Protein AF-A0A6N7P5E0-F1 (afdb_monomer_lite)

Radius of gyration: 17.27 Å; chains: 1; bounding box: 45×32×50 Å

Sequence (214 aa):
MSTVTFKNLSYPDFATQLTPALNQFLQDHEAFLAGKSINKEQAVRDMYSLVHGKYALYYQSPSATISSSCVTAMITCAIDVVSIVLQAVGVPESVTKAVAVEIVDDISPEALTGLEAAFKALADADSLTDKAKAIFALFAGFYKITGIRQILGAIEHNMAWYEWVLMGTVITAQLTAWLATDGIAAIAEIVILGALVAQAVADATLVVSACNIG

Foldseek 3Di:
DDLDQLLPDDLVVQCVLLLVLLVVLCVVCVVVCVPPDDDSVVLSVQLSCQLPVNHDWFFDADDDDDDAQLLNLLLVLQLLLQLLLLVLLRHDNVCSSRLSNQLSSPQDSVLSVVCLVLLVQCLPQDDLLSLQVSSVVSVVSSCVRRPLVSSLVSVVVTGDPSVSSSSSSSSVSNVVSCVVVVNPSSSVSSSVVPVSSVVSNVSSVSSCVRVVPD

Structure (mmCIF, N/CA/C/O backbone):
data_AF-A0A6N7P5E0-F1
#
_entry.id   AF-A0A6N7P5E0-F1
#
loop_
_atom_site.group_PDB
_atom_site.id
_atom_site.type_symbol
_atom_site.label_atom_id
_atom_site.label_alt_id
_atom_site.label_comp_id
_atom_site.label_asym_id
_atom_site.label_entity_id
_atom_site.label_seq_id
_atom_site.pdbx_PDB_ins_code
_atom_site.Cartn_x
_atom_site.Cartn_y
_atom_site.Cartn_z
_atom_site.occupancy
_atom_site.B_iso_or_equiv
_atom_site.auth_seq_id
_atom_site.auth_comp_id
_atom_site.auth_asym_id
_atom_site.auth_atom_id
_atom_site.pdbx_PDB_model_num
ATOM 1 N N . MET A 1 1 ? 14.574 -0.481 15.828 1.00 37.66 1 MET A N 1
ATOM 2 C CA . MET A 1 1 ? 13.234 0.124 15.694 1.00 37.66 1 MET A CA 1
ATOM 3 C C . MET A 1 1 ? 12.354 -0.907 15.024 1.00 37.66 1 MET A C 1
ATOM 5 O O . MET A 1 1 ? 12.696 -1.348 13.936 1.00 37.66 1 MET A O 1
ATOM 9 N N . SER A 1 2 ? 11.335 -1.394 15.723 1.00 37.19 2 SER A N 1
ATOM 10 C CA . SER A 1 2 ? 10.376 -2.368 15.199 1.00 37.19 2 SER A CA 1
ATOM 11 C C . SER A 1 2 ? 9.578 -1.730 14.062 1.00 37.19 2 SER A C 1
ATOM 13 O O . SER A 1 2 ? 9.026 -0.645 14.221 1.00 37.19 2 SER A O 1
ATOM 15 N N . THR A 1 3 ? 9.553 -2.393 12.910 1.00 44.88 3 THR A N 1
ATOM 16 C CA . THR A 1 3 ? 8.683 -2.090 11.773 1.00 44.88 3 THR A CA 1
ATOM 17 C C . THR A 1 3 ? 7.231 -2.240 12.222 1.00 44.88 3 THR A C 1
ATOM 19 O O . THR A 1 3 ? 6.744 -3.353 12.412 1.00 44.88 3 THR A O 1
ATOM 22 N N . VAL A 1 4 ? 6.553 -1.121 12.477 1.00 55.28 4 VAL A N 1
ATOM 23 C CA . VAL A 1 4 ? 5.147 -1.125 12.891 1.00 55.28 4 VAL A CA 1
ATOM 24 C C . VAL A 1 4 ? 4.293 -1.311 11.643 1.00 55.28 4 VAL A C 1
ATOM 26 O O . VAL A 1 4 ? 4.093 -0.376 10.877 1.00 55.28 4 VAL A O 1
ATOM 29 N N . THR A 1 5 ? 3.836 -2.539 11.424 1.00 70.69 5 THR A N 1
ATOM 30 C CA . THR A 1 5 ? 2.849 -2.880 10.397 1.00 70.69 5 THR A CA 1
ATOM 31 C C . THR A 1 5 ? 1.517 -3.122 11.102 1.00 70.69 5 THR A C 1
ATOM 33 O O . THR A 1 5 ? 1.481 -3.819 12.123 1.00 70.69 5 THR A O 1
ATOM 36 N N . PHE A 1 6 ? 0.404 -2.568 10.604 1.00 78.62 6 PHE A N 1
ATOM 37 C CA . PHE A 1 6 ? -0.885 -2.726 11.295 1.00 78.62 6 PHE A CA 1
ATOM 38 C C . PHE A 1 6 ? -1.335 -4.190 11.392 1.00 78.62 6 PHE A C 1
ATOM 40 O O . PHE A 1 6 ? -1.988 -4.571 12.363 1.00 78.62 6 PHE A O 1
ATOM 47 N N . LYS A 1 7 ? -0.914 -5.025 10.435 1.00 77.19 7 LYS A N 1
ATOM 48 C CA . LYS A 1 7 ? -1.159 -6.476 10.413 1.00 77.19 7 LYS A CA 1
ATOM 49 C C . LYS A 1 7 ? -0.500 -7.248 11.558 1.00 77.19 7 LYS A C 1
ATOM 51 O O . LYS A 1 7 ? -0.925 -8.357 11.855 1.00 77.19 7 LYS A O 1
ATOM 56 N N . ASN A 1 8 ? 0.535 -6.688 12.183 1.00 80.31 8 ASN A N 1
ATOM 57 C CA . ASN A 1 8 ? 1.275 -7.353 13.256 1.00 80.31 8 ASN A CA 1
ATOM 58 C C . ASN A 1 8 ? 0.922 -6.807 14.647 1.00 80.31 8 ASN A C 1
ATOM 60 O O . ASN A 1 8 ? 1.513 -7.234 15.640 1.00 80.31 8 ASN A O 1
ATOM 64 N N . LEU A 1 9 ? -0.012 -5.857 14.738 1.00 83.75 9 LEU A N 1
ATOM 65 C CA . LEU A 1 9 ? -0.404 -5.261 16.009 1.00 83.75 9 LEU A CA 1
ATOM 66 C C . LEU A 1 9 ? -1.437 -6.105 16.757 1.00 83.75 9 LEU A C 1
ATOM 68 O O . LEU A 1 9 ? -2.353 -6.697 16.181 1.00 83.75 9 LEU A O 1
ATOM 72 N N . SER A 1 10 ? -1.332 -6.081 18.086 1.00 88.62 10 SER A N 1
ATOM 73 C CA . SER A 1 10 ? -2.428 -6.504 18.954 1.00 88.62 10 SER A CA 1
ATOM 74 C C . SER A 1 10 ? -3.634 -5.572 18.761 1.00 88.62 10 SER A C 1
ATOM 76 O O . SER A 1 10 ? -3.466 -4.409 18.395 1.00 88.62 10 SER A O 1
ATOM 78 N N . TYR A 1 11 ? -4.859 -6.046 19.021 1.00 89.81 11 TYR A N 1
ATOM 79 C CA . TYR A 1 11 ? -6.043 -5.178 18.927 1.00 89.81 11 TYR A CA 1
ATOM 80 C C . TYR A 1 11 ? -5.924 -3.889 19.773 1.00 89.81 11 TYR A C 1
ATOM 82 O O . TYR A 1 11 ? -6.243 -2.827 19.243 1.00 89.81 11 TYR A O 1
ATOM 90 N N . PRO A 1 12 ? -5.449 -3.923 21.039 1.00 91.31 12 PRO A N 1
ATOM 91 C CA . PRO A 1 12 ? -5.221 -2.701 21.811 1.00 91.31 12 PRO A CA 1
ATOM 92 C C . PRO A 1 12 ? -4.277 -1.705 21.123 1.00 91.31 12 PRO A C 1
ATOM 94 O O . PRO A 1 12 ? -4.635 -0.539 20.981 1.00 91.31 12 PRO A O 1
ATOM 97 N N . ASP A 1 13 ? -3.120 -2.162 20.635 1.00 89.69 13 ASP A N 1
ATOM 98 C CA . ASP A 1 13 ? -2.139 -1.284 19.980 1.00 89.69 13 ASP A CA 1
ATOM 99 C C . ASP A 1 13 ? -2.669 -0.740 18.650 1.00 89.69 13 ASP A C 1
ATOM 101 O O . ASP A 1 13 ? -2.490 0.437 18.332 1.00 89.69 13 ASP A O 1
ATOM 105 N N . PHE A 1 14 ? -3.368 -1.586 17.891 1.00 89.50 14 PHE A N 1
ATOM 106 C CA . PHE A 1 14 ? -4.047 -1.203 16.659 1.00 89.50 14 PHE A CA 1
ATOM 107 C C . PHE A 1 14 ? -5.091 -0.115 16.920 1.00 89.50 14 PHE A C 1
ATOM 109 O O . PHE A 1 14 ? -5.101 0.908 16.240 1.00 89.50 14 PHE A O 1
ATOM 116 N N . ALA A 1 15 ? -5.938 -0.292 17.938 1.00 91.25 15 ALA A N 1
ATOM 117 C CA . ALA A 1 15 ? -6.968 0.679 18.286 1.00 91.25 15 ALA A CA 1
ATOM 118 C C . ALA A 1 15 ? -6.367 2.023 18.717 1.00 91.25 15 ALA A C 1
ATOM 120 O O . ALA A 1 15 ? -6.850 3.074 18.287 1.00 91.25 15 ALA A O 1
ATOM 121 N N . THR A 1 16 ? -5.290 2.004 19.508 1.00 91.00 16 THR A N 1
ATOM 122 C CA . THR A 1 16 ? -4.563 3.214 19.913 1.00 91.00 16 THR A CA 1
ATOM 123 C C . THR A 1 16 ? -4.004 3.973 18.713 1.00 91.00 16 THR A C 1
ATOM 125 O O . THR A 1 16 ? -4.102 5.199 18.674 1.00 91.00 16 THR A O 1
ATOM 128 N N . GLN A 1 17 ? -3.447 3.270 17.727 1.00 87.69 17 GLN A N 1
ATOM 129 C CA . GLN A 1 17 ? -2.827 3.909 16.566 1.00 87.69 17 GLN A CA 1
ATOM 130 C C . GLN A 1 17 ? -3.838 4.352 15.501 1.00 87.69 17 GLN A C 1
ATOM 132 O O . GLN A 1 17 ? -3.640 5.392 14.876 1.00 87.69 17 GLN A O 1
ATOM 137 N N . LEU A 1 18 ? -4.929 3.606 15.301 1.00 89.38 18 LEU A N 1
ATOM 138 C CA . LEU A 1 18 ? -5.867 3.866 14.207 1.00 89.38 18 LEU A CA 1
ATOM 139 C C . LEU A 1 18 ? -7.006 4.822 14.581 1.00 89.38 18 LEU A C 1
ATOM 141 O O . LEU A 1 18 ? -7.553 5.490 13.708 1.00 89.38 18 LEU A O 1
ATOM 145 N N . THR A 1 19 ? -7.347 4.952 15.866 1.00 92.06 19 THR A N 1
ATOM 146 C CA . THR A 1 19 ? -8.408 5.877 16.309 1.00 92.06 19 THR A CA 1
ATOM 147 C C . THR A 1 19 ? -8.143 7.337 15.895 1.00 92.06 19 THR A C 1
ATOM 149 O O . THR A 1 19 ? -9.071 7.981 15.397 1.00 92.06 19 THR A O 1
ATOM 152 N N . PRO A 1 20 ? -6.919 7.890 16.037 1.00 92.00 20 PRO A N 1
ATOM 153 C CA . PRO A 1 20 ? -6.607 9.225 15.526 1.00 92.00 20 PRO A CA 1
ATOM 154 C C . PRO A 1 20 ? -6.773 9.337 14.006 1.00 92.00 20 PRO A C 1
ATOM 156 O O . PRO A 1 20 ? -7.351 10.314 13.536 1.00 92.00 20 PRO A O 1
ATOM 159 N N . ALA A 1 21 ? -6.335 8.324 13.251 1.00 90.19 21 ALA A N 1
ATOM 160 C CA . ALA A 1 21 ? -6.471 8.304 11.797 1.00 90.19 21 ALA A CA 1
ATOM 161 C C . ALA A 1 21 ? -7.942 8.258 11.359 1.00 90.19 21 ALA A C 1
ATOM 163 O O . ALA A 1 21 ? -8.323 8.997 10.457 1.00 90.19 21 ALA A O 1
ATOM 164 N N . LEU A 1 22 ? -8.786 7.472 12.040 1.00 93.06 22 LEU A N 1
ATOM 165 C CA . LEU A 1 22 ? -10.231 7.466 11.806 1.00 93.06 22 LEU A CA 1
ATOM 166 C C . LEU A 1 22 ? -10.825 8.853 12.060 1.00 93.06 22 LEU A C 1
ATOM 168 O O . LEU A 1 22 ? -11.589 9.352 11.245 1.00 93.06 22 LEU A O 1
ATOM 172 N N . ASN A 1 23 ? -10.479 9.499 13.175 1.00 93.12 23 ASN A N 1
ATOM 173 C CA . ASN A 1 23 ? -11.000 10.834 13.472 1.00 93.12 23 ASN A CA 1
ATOM 174 C C . ASN A 1 23 ? -10.618 11.854 12.394 1.00 93.12 23 ASN A C 1
ATOM 176 O O . ASN A 1 23 ? -11.478 12.628 11.982 1.00 93.12 23 ASN A O 1
ATOM 180 N N . GLN A 1 24 ? -9.368 11.817 11.927 1.00 91.75 24 GLN A N 1
ATOM 181 C CA . GLN A 1 24 ? -8.899 12.688 10.854 1.00 91.75 24 GLN A CA 1
ATOM 182 C C . GLN A 1 24 ? -9.631 12.398 9.540 1.00 91.75 24 GLN A C 1
ATOM 184 O O . GLN A 1 24 ? -10.156 13.314 8.921 1.00 91.75 24 GLN A O 1
ATOM 189 N N . PHE A 1 25 ? -9.755 11.124 9.159 1.00 90.69 25 PHE A N 1
ATOM 190 C CA . PHE A 1 25 ? -10.455 10.723 7.940 1.00 90.69 25 PHE A CA 1
ATOM 191 C C . PHE A 1 25 ? -11.920 11.186 7.946 1.00 90.69 25 PHE A C 1
ATOM 193 O O . PHE A 1 25 ? -12.405 11.759 6.976 1.00 90.69 25 PHE A O 1
ATOM 200 N N . LEU A 1 26 ? -12.632 11.008 9.063 1.00 91.94 26 LEU A N 1
ATOM 201 C CA . LEU A 1 26 ? -14.014 11.484 9.191 1.00 91.94 26 LEU A CA 1
ATOM 202 C C . LEU A 1 26 ? -14.117 13.008 9.057 1.00 91.94 26 LEU A C 1
ATOM 204 O O . LEU A 1 26 ? -15.082 13.499 8.476 1.00 91.94 26 LEU A O 1
ATOM 208 N N . GLN A 1 27 ? -13.144 13.744 9.597 1.00 91.69 27 GLN A N 1
ATOM 209 C CA . GLN A 1 27 ? -13.093 15.200 9.504 1.00 91.69 27 GLN A CA 1
ATOM 210 C C . GLN A 1 27 ? -12.833 15.663 8.065 1.00 91.69 27 GLN A C 1
ATOM 212 O O . GLN A 1 27 ? -13.532 16.544 7.569 1.00 91.69 27 GLN A O 1
ATOM 217 N N . ASP A 1 28 ? -11.876 15.042 7.377 1.00 89.12 28 ASP A N 1
ATOM 218 C CA . ASP A 1 28 ? -11.504 15.391 6.001 1.00 89.12 28 ASP A CA 1
ATOM 219 C C . ASP A 1 28 ? -12.629 15.094 4.994 1.00 89.12 28 ASP A C 1
ATOM 221 O O . ASP A 1 28 ? -12.674 15.675 3.908 1.00 89.12 28 ASP A O 1
ATOM 225 N N . HIS A 1 29 ? -13.568 14.223 5.374 1.00 88.56 29 HIS A N 1
ATOM 226 C CA . HIS A 1 29 ? -14.667 13.755 4.537 1.00 88.56 29 HIS A CA 1
ATOM 227 C C . HIS A 1 29 ? -16.066 14.069 5.102 1.00 88.56 29 HIS A C 1
ATOM 229 O O . HIS A 1 29 ? -17.049 13.427 4.724 1.00 88.56 29 HIS A O 1
ATOM 235 N N . GLU A 1 30 ? -16.193 15.080 5.968 1.00 89.25 30 GLU A N 1
ATOM 236 C CA . GLU A 1 30 ? -17.458 15.436 6.635 1.00 89.25 30 GLU A CA 1
ATOM 237 C C . GLU A 1 30 ? -18.621 15.645 5.646 1.00 89.25 30 GLU A C 1
ATOM 239 O O . GLU A 1 30 ? -19.727 15.149 5.866 1.00 89.25 30 GLU A O 1
ATOM 244 N N . ALA A 1 31 ? -18.366 16.314 4.516 1.00 87.62 31 ALA A N 1
ATOM 245 C CA . ALA A 1 31 ? -19.382 16.578 3.496 1.00 87.62 31 ALA A CA 1
ATOM 246 C C . ALA A 1 31 ? -19.949 15.292 2.865 1.00 87.62 31 ALA A C 1
ATOM 248 O O . ALA A 1 31 ? -21.157 15.186 2.662 1.00 87.62 31 ALA A O 1
ATOM 249 N N . PHE A 1 32 ? -19.095 14.299 2.598 1.00 84.31 32 PHE A N 1
ATOM 250 C CA . PHE A 1 32 ? -19.513 12.992 2.078 1.00 84.31 32 PHE A CA 1
ATOM 251 C C . PHE A 1 32 ? -20.309 12.193 3.124 1.00 84.31 32 PHE A C 1
ATOM 253 O O . PHE A 1 32 ? -21.227 11.432 2.804 1.00 84.31 32 PHE A O 1
ATOM 260 N N . LEU A 1 33 ? -19.975 12.388 4.400 1.00 87.06 33 LEU A N 1
ATOM 261 C CA . LEU A 1 33 ? -20.566 11.676 5.528 1.00 87.06 33 LEU A CA 1
ATOM 262 C C . LEU A 1 33 ? -21.827 12.343 6.094 1.00 87.06 33 LEU A C 1
ATOM 264 O O . LEU A 1 33 ? -22.398 11.840 7.064 1.00 87.06 33 LEU A O 1
ATOM 268 N N . ALA A 1 34 ? -22.301 13.432 5.487 1.00 89.31 34 ALA A N 1
ATOM 269 C CA . ALA A 1 34 ? -23.484 14.148 5.942 1.00 89.31 34 ALA A CA 1
ATOM 270 C C . ALA A 1 34 ? -24.701 13.210 6.080 1.00 89.31 34 ALA A C 1
ATOM 272 O O . ALA A 1 34 ? -25.095 12.506 5.149 1.00 89.31 34 ALA A O 1
ATOM 273 N N . GLY A 1 35 ? -25.295 13.187 7.276 1.00 86.38 35 GLY A N 1
ATOM 274 C CA . GLY A 1 35 ? -26.443 12.331 7.596 1.00 86.38 35 GLY A CA 1
ATOM 275 C C . GLY A 1 35 ? -26.110 10.857 7.866 1.00 86.38 35 GLY A C 1
ATOM 276 O O . GLY A 1 35 ? -27.029 10.069 8.086 1.00 86.38 35 GLY A O 1
ATOM 277 N N . LYS A 1 36 ? -24.829 10.467 7.885 1.00 89.19 36 LYS A N 1
ATOM 278 C CA . LYS A 1 36 ? -24.377 9.106 8.207 1.00 89.19 36 LYS A CA 1
ATOM 279 C C . LYS A 1 36 ? -23.832 9.058 9.637 1.00 89.19 36 LYS A C 1
ATOM 281 O O . LYS A 1 36 ? -23.030 9.897 10.034 1.00 89.19 36 LYS A O 1
ATOM 286 N N . SER A 1 37 ? -24.247 8.067 10.426 1.00 86.88 37 SER A N 1
ATOM 287 C CA . SER A 1 37 ? -23.736 7.857 11.788 1.00 86.88 37 SER A CA 1
ATOM 288 C C . SER A 1 37 ? -22.699 6.736 11.820 1.00 86.88 37 SER A C 1
ATOM 290 O O . SER A 1 37 ? -22.980 5.634 11.350 1.00 86.88 37 SER A O 1
ATOM 292 N N . ILE A 1 38 ? -21.542 6.982 12.438 1.00 90.50 38 ILE A N 1
ATOM 293 C CA . ILE A 1 38 ? -20.495 5.975 12.649 1.00 90.50 38 ILE A CA 1
ATOM 294 C C . ILE A 1 38 ? -20.317 5.693 14.137 1.00 90.50 38 ILE A C 1
ATOM 296 O O . ILE A 1 38 ? -20.020 6.592 14.925 1.00 90.50 38 ILE A O 1
ATOM 300 N N . ASN A 1 39 ? -20.423 4.417 14.509 1.00 94.25 39 ASN A N 1
ATOM 301 C CA . ASN A 1 39 ? -19.897 3.932 15.778 1.00 94.25 39 ASN A CA 1
ATOM 302 C C . ASN A 1 39 ? -18.383 3.717 15.621 1.00 94.25 39 ASN A C 1
ATOM 304 O O . ASN A 1 39 ? -17.953 2.777 14.954 1.00 94.25 39 ASN A O 1
ATOM 308 N N . LYS A 1 40 ? -17.581 4.606 16.216 1.00 92.12 40 LYS A N 1
ATOM 309 C CA . LYS A 1 40 ? -16.118 4.616 16.054 1.00 92.12 40 LYS A CA 1
ATOM 310 C C . LYS A 1 40 ? -15.448 3.369 16.630 1.00 92.12 40 LYS A C 1
ATOM 312 O O . LYS A 1 40 ? -14.515 2.853 16.030 1.00 92.12 40 LYS A O 1
ATOM 317 N N . GLU A 1 41 ? -15.939 2.864 17.758 1.00 91.06 41 GLU A N 1
ATOM 318 C CA . GLU A 1 41 ? -15.394 1.659 18.391 1.00 91.06 41 GLU A CA 1
ATOM 319 C C . GLU A 1 41 ? -15.636 0.430 17.517 1.00 91.06 41 GLU A C 1
ATOM 321 O O . GLU A 1 41 ? -14.720 -0.356 17.283 1.00 91.06 41 GLU A O 1
ATOM 326 N N . GLN A 1 42 ? -16.855 0.298 16.986 1.00 91.81 42 GLN A N 1
ATOM 327 C CA . GLN A 1 42 ? -17.180 -0.769 16.046 1.00 91.81 42 GLN A CA 1
ATOM 328 C C . GLN A 1 42 ? -16.358 -0.642 14.760 1.00 91.81 42 GLN A C 1
ATOM 330 O O . GLN A 1 42 ? -15.776 -1.624 14.317 1.00 91.81 42 GLN A O 1
ATOM 335 N N . ALA A 1 43 ? -16.217 0.571 14.216 1.00 92.31 43 ALA A N 1
ATOM 336 C CA . ALA A 1 43 ? -15.407 0.810 13.026 1.00 92.31 43 ALA A CA 1
ATOM 337 C C . ALA A 1 43 ? -13.942 0.386 13.226 1.00 92.31 43 ALA A C 1
ATOM 339 O O . ALA A 1 43 ? -13.377 -0.282 12.367 1.00 92.31 43 ALA A O 1
ATOM 340 N N . VAL A 1 44 ? -13.328 0.692 14.372 1.00 92.44 44 VAL A N 1
ATOM 341 C CA . VAL A 1 44 ? -11.954 0.249 14.672 1.00 92.44 44 VAL A CA 1
ATOM 342 C C . VAL A 1 44 ? -11.859 -1.281 14.777 1.00 92.44 44 VAL A C 1
ATOM 344 O O . VAL A 1 44 ? -10.880 -1.867 14.315 1.00 92.44 44 VAL A O 1
ATOM 347 N N . ARG A 1 45 ? -12.875 -1.959 15.327 1.00 91.19 45 ARG A N 1
ATOM 348 C CA . ARG A 1 45 ? -12.937 -3.437 15.351 1.00 91.19 45 ARG A CA 1
ATOM 349 C C . ARG A 1 45 ? -13.086 -4.043 13.960 1.00 91.19 45 ARG A C 1
ATOM 351 O O . ARG A 1 45 ? -12.456 -5.062 13.669 1.00 91.19 45 ARG A O 1
ATOM 358 N N . ASP A 1 46 ? -13.884 -3.416 13.111 1.00 90.81 46 ASP A N 1
ATOM 359 C CA . ASP A 1 46 ? -14.106 -3.876 11.745 1.00 90.81 46 ASP A CA 1
ATOM 360 C C . ASP A 1 46 ? -12.864 -3.639 10.882 1.00 90.81 46 ASP A C 1
ATOM 362 O O . ASP A 1 46 ? -12.454 -4.543 10.161 1.00 90.81 46 ASP A O 1
ATOM 366 N N . MET A 1 47 ? -12.162 -2.513 11.057 1.00 90.19 47 MET A N 1
ATOM 367 C CA . MET A 1 47 ? -10.845 -2.279 10.448 1.00 90.19 47 MET A CA 1
ATOM 368 C C . MET A 1 47 ? -9.801 -3.295 10.915 1.00 90.19 47 MET A C 1
ATOM 370 O O . MET A 1 47 ? -9.028 -3.793 10.100 1.00 90.19 47 MET A O 1
ATOM 374 N N . TYR A 1 48 ? -9.781 -3.644 12.207 1.00 88.12 48 TYR A N 1
ATOM 375 C CA . TYR A 1 48 ? -8.894 -4.696 12.713 1.00 88.12 48 TYR A CA 1
ATOM 376 C C . TYR A 1 48 ? -9.199 -6.034 12.035 1.00 88.12 48 TYR A C 1
ATOM 378 O O . TYR A 1 48 ? -8.293 -6.743 11.605 1.00 88.12 48 TYR A O 1
ATOM 386 N N . SER A 1 49 ? -10.479 -6.371 11.893 1.00 85.69 49 SER A N 1
ATOM 387 C CA . SER A 1 49 ? -10.906 -7.592 11.207 1.00 85.69 49 SER A CA 1
ATOM 388 C C . SER A 1 49 ? -10.539 -7.564 9.721 1.00 85.69 49 SER A C 1
ATOM 390 O O . SER A 1 49 ? -10.075 -8.574 9.196 1.00 85.69 49 SER A O 1
ATOM 392 N N . LEU A 1 50 ? -10.672 -6.408 9.067 1.00 84.38 50 LEU A N 1
ATOM 393 C CA . LEU A 1 50 ? -10.314 -6.177 7.671 1.00 84.38 50 LEU A CA 1
ATOM 394 C C . LEU A 1 50 ? -8.831 -6.442 7.405 1.00 84.38 50 LEU A C 1
ATOM 396 O O . LEU A 1 50 ? -8.514 -7.294 6.579 1.00 84.38 50 LEU A O 1
ATOM 400 N N . VAL A 1 51 ? -7.923 -5.797 8.145 1.00 81.00 51 VAL A N 1
ATOM 401 C CA . VAL A 1 51 ? -6.474 -5.966 7.912 1.00 81.00 51 VAL A CA 1
ATOM 402 C C . VAL A 1 51 ? -5.977 -7.389 8.199 1.00 81.00 51 VAL A C 1
ATOM 404 O O . VAL A 1 51 ? -4.927 -7.783 7.696 1.00 81.00 51 VAL A O 1
ATOM 407 N N . HIS A 1 52 ? -6.738 -8.175 8.969 1.00 80.00 52 HIS A N 1
ATOM 408 C CA . HIS A 1 52 ? -6.465 -9.589 9.254 1.00 80.00 52 HIS A CA 1
ATOM 409 C C . HIS A 1 52 ? -7.238 -10.559 8.338 1.00 80.00 52 HIS A C 1
ATOM 411 O O . HIS A 1 52 ? -7.268 -11.758 8.619 1.00 80.00 52 HIS A O 1
ATOM 417 N N . GLY A 1 53 ? -7.882 -10.068 7.272 1.00 70.38 53 GLY A N 1
ATOM 418 C CA . GLY A 1 53 ? -8.580 -10.898 6.281 1.00 70.38 53 GLY A CA 1
ATOM 419 C C . GLY A 1 53 ? -9.869 -11.554 6.788 1.00 70.38 53 GLY A C 1
ATOM 420 O O . GLY A 1 53 ? -10.296 -12.572 6.253 1.00 70.38 53 GLY A O 1
ATOM 421 N N . LYS A 1 54 ? -10.481 -11.008 7.843 1.00 72.44 54 LYS A N 1
ATOM 422 C CA . LYS A 1 54 ? -11.708 -11.530 8.475 1.00 72.44 54 LYS A CA 1
ATOM 423 C C . LYS A 1 54 ? -12.963 -10.727 8.125 1.00 72.44 54 LYS A C 1
ATOM 425 O O . LYS A 1 54 ? -14.040 -11.052 8.616 1.00 72.44 54 LYS A O 1
ATOM 430 N N . TYR A 1 55 ? -12.826 -9.684 7.308 1.00 61.06 55 TYR A N 1
ATOM 431 C CA . TYR A 1 55 ? -13.919 -8.830 6.849 1.00 61.06 55 TYR A CA 1
ATOM 432 C C . TYR A 1 55 ? -14.082 -8.980 5.333 1.00 61.06 55 TYR A C 1
ATOM 434 O O . TYR A 1 55 ? -13.106 -8.841 4.596 1.00 61.06 55 TYR A O 1
ATOM 442 N N . ALA A 1 56 ? -15.296 -9.282 4.872 1.00 62.25 56 ALA A N 1
ATOM 443 C CA . ALA A 1 56 ? -15.600 -9.398 3.449 1.00 62.25 56 ALA A CA 1
ATOM 444 C C . ALA A 1 56 ? -16.035 -8.035 2.899 1.00 62.25 56 ALA A C 1
ATOM 446 O O . ALA A 1 56 ? -16.916 -7.410 3.478 1.00 62.25 56 ALA A O 1
ATOM 447 N N . LEU A 1 57 ? -15.430 -7.607 1.789 1.00 60.41 57 LEU A N 1
ATOM 448 C CA . LEU A 1 57 ? -15.815 -6.398 1.058 1.00 60.41 57 LEU A CA 1
ATOM 449 C C . LEU A 1 57 ? -16.532 -6.766 -0.236 1.00 60.41 57 LEU A C 1
ATOM 451 O O . LEU A 1 57 ? -16.143 -7.730 -0.904 1.00 60.41 57 LEU A O 1
ATOM 455 N N . TYR A 1 58 ? -17.536 -5.977 -0.612 1.00 55.72 58 TYR A N 1
ATOM 456 C CA . TYR A 1 58 ? -18.241 -6.128 -1.881 1.00 55.72 58 TYR A CA 1
ATOM 457 C C . TYR A 1 58 ? -17.811 -5.033 -2.869 1.00 55.72 58 TYR A C 1
ATOM 459 O O . TYR A 1 58 ? -17.907 -3.852 -2.556 1.00 55.72 58 TYR A O 1
ATOM 467 N N . TYR A 1 59 ? -17.332 -5.425 -4.056 1.00 50.16 59 TYR A N 1
ATOM 468 C CA . TYR A 1 59 ? -16.825 -4.507 -5.085 1.00 50.16 59 TYR A CA 1
ATOM 469 C C . TYR A 1 59 ? -17.311 -4.920 -6.478 1.00 50.16 59 TYR A C 1
ATOM 471 O O . TYR A 1 59 ? -17.370 -6.113 -6.787 1.00 50.16 59 TYR A O 1
ATOM 479 N N . GLN A 1 60 ? -17.643 -3.946 -7.328 1.00 48.47 60 GLN A N 1
ATOM 480 C CA . GLN A 1 60 ? -18.034 -4.173 -8.724 1.00 48.47 60 GLN A CA 1
ATOM 481 C C . GLN A 1 60 ? -16.874 -3.829 -9.664 1.00 48.47 60 GLN A C 1
ATOM 483 O O . GLN A 1 60 ? -16.360 -2.722 -9.634 1.00 48.47 60 GLN A O 1
ATOM 488 N N . SER A 1 61 ? -16.429 -4.787 -10.483 1.00 43.03 61 SER A N 1
ATOM 489 C CA . SER A 1 61 ? -15.265 -4.590 -11.357 1.00 43.03 61 SER A CA 1
ATOM 490 C C . SER A 1 61 ? -15.571 -3.708 -12.575 1.00 43.03 61 SER A C 1
ATOM 492 O O . SER A 1 61 ? -16.546 -3.993 -13.277 1.00 43.03 61 SER A O 1
ATOM 494 N N . PRO A 1 62 ? -14.724 -2.711 -12.895 1.00 46.25 62 PRO A N 1
ATOM 495 C CA . PRO A 1 62 ? -14.810 -1.987 -14.159 1.00 46.25 62 PRO A CA 1
ATOM 496 C C . PRO A 1 62 ? -14.290 -2.824 -15.342 1.00 46.25 62 PRO A C 1
ATOM 498 O O . PRO A 1 62 ? -13.569 -3.812 -15.172 1.00 46.25 62 PRO A O 1
ATOM 501 N N . SER A 1 63 ? -14.677 -2.438 -16.563 1.00 40.66 63 SER A N 1
ATOM 502 C CA . SER A 1 63 ? -14.246 -3.075 -17.815 1.00 40.66 63 SER A CA 1
ATOM 503 C C . SER A 1 63 ? -13.079 -2.317 -18.454 1.00 40.66 63 SER A C 1
ATOM 505 O O . SER A 1 63 ? -13.267 -1.189 -18.908 1.00 40.66 63 SER A O 1
ATOM 507 N N . ALA A 1 64 ? -11.917 -2.958 -18.576 1.00 48.44 64 ALA A N 1
ATOM 508 C CA . ALA A 1 64 ? -10.764 -2.381 -19.267 1.00 48.44 64 ALA A CA 1
ATOM 509 C C . ALA A 1 64 ? -10.916 -2.458 -20.801 1.00 48.44 64 ALA A C 1
ATOM 511 O O . ALA A 1 64 ? -11.348 -3.480 -21.345 1.00 48.44 64 ALA A O 1
ATOM 512 N N . THR A 1 65 ? -10.509 -1.400 -21.512 1.00 43.78 65 THR A N 1
ATOM 513 C CA . THR A 1 65 ? -10.370 -1.388 -22.982 1.00 43.78 65 THR A CA 1
ATOM 514 C C . THR A 1 65 ? -8.887 -1.332 -23.347 1.00 43.78 65 THR A C 1
ATOM 516 O O . THR A 1 65 ? -8.184 -0.417 -22.937 1.00 43.78 65 THR A O 1
ATOM 519 N N . ILE A 1 66 ? -8.397 -2.310 -24.117 1.00 44.41 66 ILE A N 1
ATOM 520 C CA . ILE A 1 66 ? -6.957 -2.535 -24.341 1.00 44.41 66 ILE A CA 1
ATOM 521 C C . ILE A 1 66 ? -6.509 -2.062 -25.739 1.00 44.41 66 ILE A C 1
ATOM 523 O O . ILE A 1 66 ? -7.174 -2.336 -26.739 1.00 44.41 66 ILE A O 1
ATOM 527 N N . SER A 1 67 ? -5.342 -1.404 -25.807 1.00 53.50 67 SER A N 1
ATOM 528 C CA . SER A 1 67 ? -4.628 -0.954 -27.018 1.00 53.50 67 SER A CA 1
ATOM 529 C C . SER A 1 67 ? -3.116 -1.256 -26.920 1.00 53.50 67 SER A C 1
ATOM 531 O O . SER A 1 67 ? -2.528 -1.069 -25.861 1.00 53.50 67 SER A O 1
ATOM 533 N N . SER A 1 68 ? -2.499 -1.660 -28.047 1.00 58.94 68 SER A N 1
ATOM 534 C CA . SER A 1 68 ? -1.062 -1.929 -28.344 1.00 58.94 68 SER A CA 1
ATOM 535 C C . SER A 1 68 ? -0.240 -2.795 -27.359 1.00 58.94 68 SER A C 1
ATOM 537 O O . SER A 1 68 ? -0.432 -2.760 -26.150 1.00 58.94 68 SER A O 1
ATOM 539 N N . SER A 1 69 ? 0.742 -3.562 -27.852 1.00 77.94 69 SER A N 1
ATOM 540 C CA . SER A 1 69 ? 1.469 -4.566 -27.045 1.00 77.94 69 SER A CA 1
ATOM 541 C C . SER A 1 69 ? 2.357 -3.998 -25.923 1.00 77.94 69 SER A C 1
ATOM 543 O O . SER A 1 69 ? 2.393 -4.593 -24.851 1.00 77.94 69 SER A O 1
ATOM 545 N N . CYS A 1 70 ? 3.044 -2.864 -26.128 1.00 85.94 70 CYS A N 1
ATOM 546 C CA . CYS A 1 70 ? 3.888 -2.234 -25.094 1.00 85.94 70 CYS A CA 1
ATOM 547 C C . CYS A 1 70 ? 3.043 -1.595 -23.981 1.00 85.94 70 CYS A C 1
ATOM 549 O O . CYS A 1 70 ? 3.235 -1.899 -22.805 1.00 85.94 70 CYS A O 1
ATOM 551 N N . VAL A 1 71 ? 2.047 -0.779 -24.346 1.00 83.88 71 VAL A N 1
ATOM 552 C CA . VAL A 1 71 ? 1.155 -0.132 -23.369 1.00 83.88 71 VAL A CA 1
ATOM 553 C C . VAL A 1 71 ? 0.364 -1.180 -22.580 1.00 83.88 71 VAL A C 1
ATOM 555 O O . VAL A 1 71 ? 0.243 -1.065 -21.366 1.00 83.88 71 VAL A O 1
ATOM 558 N N . THR A 1 72 ? -0.082 -2.263 -23.226 1.00 83.06 72 THR A N 1
ATOM 559 C CA . THR A 1 72 ? -0.737 -3.389 -22.533 1.00 83.06 72 THR A CA 1
ATOM 560 C C . THR A 1 72 ? 0.182 -4.047 -21.502 1.00 83.06 72 THR A C 1
ATOM 562 O O . THR A 1 72 ? -0.265 -4.359 -20.396 1.00 83.06 72 THR A O 1
ATOM 565 N N . ALA A 1 73 ? 1.465 -4.244 -21.829 1.00 86.00 73 ALA A N 1
ATOM 566 C CA . ALA A 1 73 ? 2.434 -4.793 -20.884 1.00 86.00 73 ALA A CA 1
ATOM 567 C C . ALA A 1 73 ? 2.648 -3.845 -19.691 1.00 86.00 73 ALA A C 1
ATOM 569 O O . ALA A 1 73 ? 2.636 -4.297 -18.547 1.00 86.00 73 ALA A O 1
ATOM 570 N N . MET A 1 74 ? 2.775 -2.534 -19.941 1.00 88.25 74 MET A N 1
ATOM 571 C CA . MET A 1 74 ? 2.926 -1.523 -18.884 1.00 88.25 74 MET A CA 1
ATOM 572 C C . MET A 1 74 ? 1.708 -1.483 -17.960 1.00 88.25 74 MET A C 1
ATOM 574 O O . MET A 1 74 ? 1.876 -1.501 -16.745 1.00 88.25 74 MET A O 1
ATOM 578 N N . ILE A 1 75 ? 0.496 -1.488 -18.522 1.00 86.44 75 ILE A N 1
ATOM 579 C CA . ILE A 1 75 ? -0.761 -1.520 -17.761 1.00 86.44 75 ILE A CA 1
ATOM 580 C C . ILE A 1 75 ? -0.834 -2.785 -16.902 1.00 86.44 75 ILE A C 1
ATOM 582 O O . ILE A 1 75 ? -1.122 -2.702 -15.713 1.00 86.44 75 ILE A O 1
ATOM 586 N N . THR A 1 76 ? -0.517 -3.950 -17.472 1.00 86.12 76 THR A N 1
ATOM 587 C CA . THR A 1 76 ? -0.547 -5.228 -16.739 1.00 86.12 76 THR A CA 1
ATOM 588 C C . THR A 1 76 ? 0.425 -5.209 -15.560 1.00 86.12 76 THR A C 1
ATOM 590 O O . THR A 1 76 ? 0.031 -5.481 -14.428 1.00 86.12 76 THR A O 1
ATOM 593 N N . CYS A 1 77 ? 1.673 -4.792 -15.793 1.00 88.94 77 CYS A N 1
ATOM 594 C CA . CYS A 1 77 ? 2.667 -4.677 -14.730 1.00 88.94 77 CYS A CA 1
ATOM 595 C C . CYS A 1 77 ? 2.273 -3.625 -13.675 1.00 88.94 77 CYS A C 1
ATOM 597 O O . CYS A 1 77 ? 2.515 -3.824 -12.484 1.00 88.94 77 CYS A O 1
ATOM 599 N N . ALA A 1 78 ? 1.663 -2.510 -14.089 1.00 88.88 78 ALA A N 1
ATOM 600 C CA . ALA A 1 78 ? 1.185 -1.470 -13.183 1.00 88.88 78 ALA A CA 1
ATOM 601 C C . ALA A 1 78 ? 0.055 -1.977 -12.276 1.00 88.88 78 ALA A C 1
ATOM 603 O O . ALA A 1 78 ? 0.099 -1.745 -11.067 1.00 88.88 78 ALA A O 1
ATOM 604 N N . ILE A 1 79 ? -0.908 -2.718 -12.835 1.00 87.19 79 ILE A N 1
ATOM 605 C CA . ILE A 1 79 ? -1.999 -3.349 -12.080 1.00 87.19 79 ILE A CA 1
ATOM 606 C C . ILE A 1 79 ? -1.431 -4.282 -11.014 1.00 87.19 79 ILE A C 1
ATOM 608 O O . ILE A 1 79 ? -1.876 -4.234 -9.868 1.00 87.19 79 ILE A O 1
ATOM 612 N N . ASP A 1 80 ? -0.429 -5.090 -11.351 1.00 86.38 80 ASP A N 1
ATOM 613 C CA . ASP A 1 80 ? 0.168 -6.033 -10.406 1.00 86.38 80 ASP A CA 1
ATOM 614 C C . ASP A 1 80 ? 0.940 -5.321 -9.289 1.00 86.38 80 ASP A C 1
ATOM 616 O O . ASP A 1 80 ? 0.790 -5.657 -8.113 1.00 86.38 80 ASP A O 1
ATOM 620 N N . VAL A 1 81 ? 1.687 -4.264 -9.613 1.00 90.31 81 VAL A N 1
ATOM 621 C CA . VAL A 1 81 ? 2.395 -3.434 -8.624 1.00 90.31 81 VAL A CA 1
ATOM 622 C C . VAL A 1 81 ? 1.423 -2.728 -7.678 1.00 90.31 81 VAL A C 1
ATOM 624 O O . VAL A 1 81 ? 1.606 -2.774 -6.458 1.00 90.31 81 VAL A O 1
ATOM 627 N N . VAL A 1 82 ? 0.367 -2.108 -8.211 1.00 88.81 82 VAL A N 1
ATOM 628 C CA . VAL A 1 82 ? -0.684 -1.481 -7.398 1.00 88.81 82 VAL A CA 1
ATOM 629 C C . VAL A 1 82 ? -1.392 -2.540 -6.554 1.00 88.81 82 VAL A C 1
ATOM 631 O O . VAL A 1 82 ? -1.609 -2.326 -5.364 1.00 88.81 82 VAL A O 1
ATOM 634 N N . SER A 1 83 ? -1.665 -3.719 -7.115 1.00 86.19 83 SER A N 1
ATOM 635 C CA . SER A 1 83 ? -2.305 -4.827 -6.402 1.00 86.19 83 SER A CA 1
ATOM 636 C C . SER A 1 83 ? -1.473 -5.329 -5.223 1.00 86.19 83 SER A C 1
ATOM 638 O O . SER A 1 83 ? -2.016 -5.571 -4.145 1.00 86.19 83 SER A O 1
ATOM 640 N N . ILE A 1 84 ? -0.156 -5.457 -5.395 1.00 87.38 84 ILE A N 1
ATOM 641 C CA . ILE A 1 84 ? 0.777 -5.829 -4.323 1.00 87.38 84 ILE A CA 1
ATOM 642 C C . ILE A 1 84 ? 0.722 -4.808 -3.193 1.00 87.38 84 ILE A C 1
ATOM 644 O O . ILE A 1 84 ? 0.633 -5.182 -2.025 1.00 87.38 84 ILE A O 1
ATOM 648 N N . VAL A 1 85 ? 0.744 -3.519 -3.528 1.00 87.12 85 VAL A N 1
ATOM 649 C CA . VAL A 1 85 ? 0.719 -2.449 -2.530 1.00 87.12 85 VAL A CA 1
ATOM 650 C C . VAL A 1 85 ? -0.619 -2.381 -1.802 1.00 87.12 85 VAL A C 1
ATOM 652 O O . VAL A 1 85 ? -0.632 -2.304 -0.575 1.00 87.12 85 VAL A O 1
ATOM 655 N N . LEU A 1 86 ? -1.737 -2.480 -2.521 1.00 84.38 86 LEU A N 1
ATOM 656 C CA . LEU A 1 86 ? -3.069 -2.531 -1.921 1.00 84.38 86 LEU A CA 1
ATOM 657 C C . LEU A 1 86 ? -3.191 -3.727 -0.963 1.00 84.38 86 LEU A C 1
ATOM 659 O O . LEU A 1 86 ? -3.640 -3.570 0.173 1.00 84.38 86 LEU A O 1
ATOM 663 N N . GLN A 1 87 ? -2.714 -4.907 -1.363 1.00 82.69 87 GLN A N 1
ATOM 664 C CA . GLN A 1 87 ? -2.687 -6.070 -0.475 1.00 82.69 87 GLN A CA 1
ATOM 665 C C . GLN A 1 87 ? -1.756 -5.871 0.716 1.00 82.69 87 GLN A C 1
ATOM 667 O O . GLN A 1 87 ? -2.110 -6.274 1.826 1.00 82.69 87 GLN A O 1
ATOM 672 N N . ALA A 1 88 ? -0.595 -5.235 0.535 1.00 82.94 88 ALA A N 1
ATOM 673 C CA . ALA A 1 88 ? 0.327 -4.922 1.623 1.00 82.94 88 ALA A CA 1
ATOM 674 C C . ALA A 1 88 ? -0.365 -4.053 2.686 1.00 82.94 88 ALA A C 1
ATOM 676 O O . ALA A 1 88 ? -0.389 -4.458 3.850 1.00 82.94 88 ALA A O 1
ATOM 677 N N . VAL A 1 89 ? -1.086 -3.002 2.269 1.00 79.56 89 VAL A N 1
ATOM 678 C CA . VAL A 1 89 ? -1.844 -2.123 3.180 1.00 79.56 89 VAL A CA 1
ATOM 679 C C . VAL A 1 89 ? -3.153 -2.714 3.718 1.00 79.56 89 VAL A C 1
ATOM 681 O O . VAL A 1 89 ? -3.864 -2.052 4.469 1.00 79.56 89 VAL A O 1
ATOM 684 N N . GLY A 1 90 ? -3.467 -3.971 3.395 1.00 73.81 90 GLY A N 1
ATOM 685 C CA . GLY A 1 90 ? -4.594 -4.700 3.982 1.00 73.81 90 GLY A CA 1
ATOM 686 C C . GLY A 1 90 ? -5.892 -4.638 3.183 1.00 73.81 90 GLY A C 1
ATOM 687 O O . GLY A 1 90 ? -6.936 -5.002 3.720 1.00 73.81 90 GLY A O 1
ATOM 688 N N . VAL A 1 91 ? -5.842 -4.225 1.914 1.00 77.75 91 VAL A N 1
ATOM 689 C CA . VAL A 1 91 ? -6.970 -4.397 0.993 1.00 77.75 91 VAL A CA 1
ATOM 690 C C . VAL A 1 91 ? -7.122 -5.891 0.672 1.00 77.75 91 VAL A C 1
ATOM 692 O O . VAL A 1 91 ? -6.149 -6.516 0.244 1.00 77.75 91 VAL A O 1
ATOM 695 N N . PRO A 1 92 ? -8.312 -6.482 0.868 1.00 72.38 92 PRO A N 1
ATOM 696 C CA . PRO A 1 92 ? -8.579 -7.877 0.536 1.00 72.38 92 PRO A CA 1
ATOM 697 C C . PRO A 1 92 ? -8.368 -8.189 -0.947 1.00 72.38 92 PRO A C 1
ATOM 699 O O . PRO A 1 92 ? -8.812 -7.438 -1.816 1.00 72.38 92 PRO A O 1
ATOM 702 N N . GLU A 1 93 ? -7.798 -9.361 -1.232 1.00 71.38 93 GLU A N 1
ATOM 703 C CA . GLU A 1 93 ? -7.536 -9.846 -2.596 1.00 71.38 93 GLU A CA 1
ATOM 704 C C . GLU A 1 93 ? -8.782 -9.797 -3.499 1.00 71.38 93 GLU A C 1
ATOM 706 O O . GLU A 1 93 ? -8.685 -9.438 -4.672 1.00 71.38 93 GLU A O 1
ATOM 711 N N . SER A 1 94 ? -9.965 -10.083 -2.937 1.00 70.19 94 SER A N 1
ATOM 712 C CA . SER A 1 94 ? -11.244 -10.118 -3.661 1.00 70.19 94 SER A CA 1
ATOM 713 C C . SER A 1 94 ? -11.614 -8.803 -4.348 1.00 70.19 94 SER A C 1
ATOM 715 O O . SER A 1 94 ? -12.422 -8.815 -5.273 1.00 70.19 94 SER A O 1
ATOM 717 N N . VAL A 1 95 ? -11.046 -7.678 -3.905 1.00 73.12 95 VAL A N 1
ATOM 718 C CA . VAL A 1 95 ? -11.317 -6.341 -4.456 1.00 73.12 95 VAL A CA 1
ATOM 719 C C . VAL A 1 95 ? -10.057 -5.667 -5.008 1.00 73.12 95 VAL A C 1
ATOM 721 O O . VAL A 1 95 ? -10.158 -4.775 -5.847 1.00 73.12 95 VAL A O 1
ATOM 724 N N . THR A 1 96 ? -8.866 -6.124 -4.602 1.00 78.94 96 THR A N 1
ATOM 725 C CA . THR A 1 96 ? -7.566 -5.562 -4.990 1.00 78.94 96 THR A CA 1
ATOM 726 C C . THR A 1 96 ? -7.426 -5.348 -6.493 1.00 78.94 96 THR A C 1
ATOM 728 O O . THR A 1 96 ? -7.127 -4.237 -6.922 1.00 78.94 96 THR A O 1
ATOM 731 N N . LYS A 1 97 ? -7.612 -6.405 -7.293 1.00 78.31 97 LYS A N 1
ATOM 732 C CA . LYS A 1 97 ? -7.319 -6.350 -8.731 1.00 78.31 97 LYS A CA 1
ATOM 733 C C . LYS A 1 97 ? -8.205 -5.339 -9.447 1.00 78.31 97 LYS A C 1
ATOM 735 O O . LYS A 1 97 ? -7.758 -4.659 -10.360 1.00 78.31 97 LYS A O 1
ATOM 740 N N . ALA A 1 98 ? -9.458 -5.246 -9.029 1.00 77.81 98 ALA A N 1
ATOM 741 C CA . ALA A 1 98 ? -10.427 -4.387 -9.674 1.00 77.81 98 ALA A CA 1
ATOM 742 C C . ALA A 1 98 ? -10.186 -2.903 -9.330 1.00 77.81 98 ALA A C 1
ATOM 744 O O . ALA A 1 98 ? -10.173 -2.076 -10.235 1.00 77.81 98 ALA A O 1
ATOM 745 N N . VAL A 1 99 ? -9.835 -2.600 -8.072 1.00 79.38 99 VAL A N 1
ATOM 746 C CA . VAL A 1 99 ? -9.348 -1.267 -7.666 1.00 79.38 99 VAL A CA 1
ATOM 747 C C . VAL A 1 99 ? -8.058 -0.900 -8.408 1.00 79.38 99 VAL A C 1
ATOM 749 O O . VAL A 1 99 ? -7.898 0.231 -8.855 1.00 79.38 99 VAL A O 1
ATOM 752 N N . ALA A 1 100 ? -7.130 -1.848 -8.562 1.00 83.50 100 ALA A N 1
ATOM 753 C CA . ALA A 1 100 ? -5.880 -1.614 -9.279 1.00 83.50 100 ALA A CA 1
ATOM 754 C C . ALA A 1 100 ? -6.105 -1.306 -10.767 1.00 83.50 100 ALA A C 1
ATOM 756 O O . ALA A 1 100 ? -5.438 -0.424 -11.296 1.00 83.50 100 ALA A O 1
ATOM 757 N N . VAL A 1 101 ? -7.053 -1.989 -11.420 1.00 82.81 101 VAL A N 1
ATOM 758 C CA . VAL A 1 101 ? -7.467 -1.680 -12.799 1.00 82.81 101 VAL A CA 1
ATOM 759 C C . VAL A 1 101 ? -7.987 -0.250 -12.890 1.00 82.81 101 VAL A C 1
ATOM 761 O O . VAL A 1 101 ? -7.488 0.502 -13.711 1.00 82.81 101 VAL A O 1
ATOM 764 N N . GLU A 1 102 ? -8.907 0.158 -12.015 1.00 82.06 102 GLU A N 1
ATOM 765 C CA . GLU A 1 102 ? -9.472 1.515 -12.050 1.00 82.06 102 GLU A CA 1
ATOM 766 C C . GLU A 1 102 ? -8.411 2.605 -11.841 1.00 82.06 102 GLU A C 1
ATOM 768 O O . GLU A 1 102 ? -8.387 3.596 -12.561 1.00 82.06 102 GLU A O 1
ATOM 773 N N . ILE A 1 103 ? -7.483 2.396 -10.900 1.00 81.88 103 ILE A N 1
ATOM 774 C CA . ILE A 1 103 ? -6.377 3.336 -10.655 1.00 81.88 103 ILE A CA 1
ATOM 775 C C . ILE A 1 103 ? -5.470 3.465 -11.884 1.00 81.88 103 ILE A C 1
ATOM 777 O O . ILE A 1 103 ? -4.948 4.547 -12.146 1.00 81.88 103 ILE A O 1
ATOM 781 N N . VAL A 1 104 ? -5.224 2.361 -12.593 1.00 82.94 104 VAL A N 1
ATOM 782 C CA . VAL A 1 104 ? -4.297 2.324 -13.732 1.00 82.94 104 VAL A CA 1
ATOM 783 C C . VAL A 1 104 ? -4.966 2.781 -15.029 1.00 82.94 104 VAL A C 1
ATOM 785 O O . VAL A 1 104 ? -4.296 3.413 -15.841 1.00 82.94 104 VAL A O 1
ATOM 788 N N . ASP A 1 105 ? -6.262 2.524 -15.212 1.00 81.50 105 ASP A N 1
ATOM 789 C CA . ASP A 1 105 ? -7.029 2.923 -16.400 1.00 81.50 105 ASP A CA 1
ATOM 790 C C . ASP A 1 105 ? -7.086 4.456 -16.568 1.00 81.50 105 ASP A C 1
ATOM 792 O O . ASP A 1 105 ? -7.148 4.952 -17.694 1.00 81.50 105 ASP A O 1
ATOM 796 N N . ASP A 1 106 ? -6.981 5.212 -15.471 1.00 77.00 106 ASP A N 1
ATOM 797 C CA . ASP A 1 106 ? -6.917 6.681 -15.480 1.00 77.00 106 ASP A CA 1
ATOM 798 C C . ASP A 1 106 ? -5.523 7.241 -15.841 1.00 77.00 106 ASP A C 1
ATOM 800 O O . ASP A 1 106 ? -5.354 8.455 -16.016 1.00 77.00 106 ASP A O 1
ATOM 804 N N . ILE A 1 107 ? -4.498 6.389 -15.960 1.00 82.88 107 ILE A N 1
ATOM 805 C CA . ILE A 1 107 ? -3.129 6.813 -16.267 1.00 82.88 107 ILE A CA 1
ATOM 806 C C . ILE A 1 107 ? -2.941 6.902 -17.782 1.00 82.88 107 ILE A C 1
ATOM 808 O O . ILE A 1 107 ? -3.106 5.926 -18.513 1.00 82.88 107 ILE A O 1
ATOM 812 N N . SER A 1 108 ? -2.521 8.074 -18.271 1.00 84.06 108 SER A N 1
ATOM 813 C CA . SER A 1 108 ? -2.245 8.239 -19.699 1.00 84.06 108 SER A CA 1
ATOM 814 C C . SER A 1 108 ? -1.055 7.369 -20.143 1.00 84.06 108 SER A C 1
ATOM 816 O O . SER A 1 108 ? -0.094 7.200 -19.380 1.00 84.06 108 SER A O 1
ATOM 818 N N . PRO A 1 109 ? -1.052 6.851 -21.386 1.00 81.69 109 PRO A N 1
ATOM 819 C CA . PRO A 1 109 ? 0.080 6.092 -21.912 1.00 81.69 109 PRO A CA 1
ATOM 820 C C . PRO A 1 109 ? 1.417 6.838 -21.791 1.00 81.69 109 PRO A C 1
ATOM 822 O O . PRO A 1 109 ? 2.434 6.234 -21.465 1.00 81.69 109 PRO A O 1
ATOM 825 N N . GLU A 1 110 ? 1.424 8.160 -21.977 1.00 84.44 110 GLU A N 1
ATOM 826 C CA . GLU A 1 110 ? 2.625 8.995 -21.851 1.00 84.44 110 GLU A CA 1
ATOM 827 C C . GLU A 1 110 ? 3.162 8.999 -20.414 1.00 84.44 110 GLU A C 1
ATOM 829 O O . GLU A 1 110 ? 4.372 8.906 -20.193 1.00 84.44 110 GLU A O 1
ATOM 834 N N . ALA A 1 111 ? 2.272 9.058 -19.421 1.00 85.44 111 ALA A N 1
ATOM 835 C CA . ALA A 1 111 ? 2.660 8.996 -18.019 1.00 85.44 111 ALA A CA 1
ATOM 836 C C . ALA A 1 111 ? 3.253 7.621 -17.653 1.00 85.44 111 ALA A C 1
ATOM 838 O O . ALA A 1 111 ? 4.228 7.566 -16.902 1.00 85.44 111 ALA A O 1
ATOM 839 N N . LEU A 1 112 ? 2.739 6.530 -18.240 1.00 84.19 112 LEU A N 1
ATOM 840 C CA . LEU A 1 112 ? 3.320 5.187 -18.101 1.00 84.19 112 LEU A CA 1
ATOM 841 C C . LEU A 1 112 ? 4.711 5.090 -18.741 1.00 84.19 112 LEU A C 1
ATOM 843 O O . LEU A 1 112 ? 5.628 4.555 -18.117 1.00 84.19 112 LEU A O 1
ATOM 847 N N . THR A 1 113 ? 4.911 5.662 -19.933 1.00 84.62 113 THR A N 1
ATOM 848 C CA . THR A 1 113 ? 6.245 5.701 -20.567 1.00 84.62 113 THR A CA 1
ATOM 849 C C . THR A 1 113 ? 7.255 6.523 -19.759 1.00 84.62 113 THR A C 1
ATOM 851 O O . THR A 1 113 ? 8.437 6.198 -19.708 1.00 84.62 113 THR A O 1
ATOM 854 N N . GLY A 1 114 ? 6.797 7.530 -19.007 1.00 86.12 114 GLY A N 1
ATOM 855 C CA . GLY A 1 114 ? 7.642 8.268 -18.062 1.00 86.12 114 GLY A CA 1
ATOM 856 C C . GLY A 1 114 ? 8.213 7.415 -16.916 1.00 86.12 114 GLY A C 1
ATOM 857 O O . GLY A 1 114 ? 9.111 7.871 -16.207 1.00 86.12 114 GLY A O 1
ATOM 858 N N . LEU A 1 115 ? 7.721 6.184 -16.735 1.00 91.00 115 LEU A N 1
ATOM 859 C CA . LEU A 1 115 ? 8.142 5.244 -15.695 1.00 91.00 115 LEU A CA 1
ATOM 860 C C . LEU A 1 115 ? 9.001 4.082 -16.222 1.00 91.00 115 LEU A C 1
ATOM 862 O O . LEU A 1 115 ? 9.319 3.177 -15.452 1.00 91.00 115 LEU A O 1
ATOM 866 N N . GLU A 1 116 ? 9.436 4.098 -17.486 1.00 91.25 116 GLU A N 1
ATOM 867 C CA . GLU A 1 116 ? 10.263 3.035 -18.093 1.00 91.25 116 GLU A CA 1
ATOM 868 C C . GLU A 1 116 ? 11.487 2.651 -17.250 1.00 91.25 116 GLU A C 1
ATOM 870 O O . GLU A 1 116 ? 11.760 1.468 -17.046 1.00 91.25 116 GLU A O 1
ATOM 875 N N . ALA A 1 117 ? 12.183 3.638 -16.677 1.00 92.50 117 ALA A N 1
ATOM 876 C CA . ALA A 1 117 ? 13.329 3.391 -15.803 1.00 92.50 117 ALA A CA 1
ATOM 877 C C . ALA A 1 117 ? 12.951 2.619 -14.525 1.00 92.50 117 ALA A C 1
ATOM 879 O O . ALA A 1 117 ? 13.739 1.813 -14.034 1.00 92.50 117 ALA A O 1
ATOM 880 N N . ALA A 1 118 ? 11.748 2.840 -13.989 1.00 93.50 118 ALA A N 1
ATOM 881 C CA . ALA A 1 118 ? 11.254 2.128 -12.815 1.00 93.50 118 ALA A CA 1
ATOM 882 C C . ALA A 1 118 ? 10.811 0.696 -13.163 1.00 93.50 118 ALA A C 1
ATOM 884 O O . ALA A 1 118 ? 11.099 -0.223 -12.397 1.00 93.50 118 ALA A O 1
ATOM 885 N N . PHE A 1 119 ? 10.199 0.481 -14.336 1.00 93.12 119 PHE A N 1
ATOM 886 C CA . PHE A 1 119 ? 9.926 -0.869 -14.848 1.00 93.12 119 PHE A CA 1
ATOM 887 C C . PHE A 1 119 ? 11.218 -1.658 -15.070 1.00 93.12 119 PHE A C 1
ATOM 889 O O . PHE A 1 119 ? 11.334 -2.794 -14.615 1.00 93.12 119 PHE A O 1
ATOM 896 N N . LYS A 1 120 ? 12.226 -1.036 -15.691 1.00 94.19 120 LYS A N 1
ATOM 897 C CA . LYS A 1 120 ? 13.547 -1.647 -15.859 1.00 94.19 120 LYS A CA 1
ATOM 898 C C . LYS A 1 120 ? 14.200 -1.980 -14.521 1.00 94.19 120 LYS A C 1
ATOM 900 O O . LYS A 1 120 ? 14.674 -3.094 -14.341 1.00 94.19 120 LYS A O 1
ATOM 905 N N . ALA A 1 121 ? 14.179 -1.053 -13.564 1.00 95.00 121 ALA A N 1
ATOM 906 C CA . ALA A 1 121 ? 14.736 -1.294 -12.235 1.00 95.00 121 ALA A CA 1
ATOM 907 C C . ALA A 1 121 ? 14.063 -2.476 -11.515 1.00 95.00 121 ALA A C 1
ATOM 909 O O . ALA A 1 121 ? 14.726 -3.173 -10.752 1.00 95.00 121 ALA A O 1
ATOM 910 N N . LEU A 1 122 ? 12.769 -2.716 -11.756 1.00 94.69 122 LEU A N 1
ATOM 911 C CA . LEU A 1 122 ? 12.065 -3.888 -11.235 1.00 94.69 122 LEU A CA 1
ATOM 912 C C . LEU A 1 122 ? 12.474 -5.183 -11.950 1.00 94.69 122 LEU A C 1
ATOM 914 O O . LEU A 1 122 ? 12.669 -6.199 -11.284 1.00 94.69 122 LEU A O 1
ATOM 918 N N . ALA A 1 123 ? 12.629 -5.152 -13.275 1.00 93.75 123 ALA A N 1
ATOM 919 C CA . ALA A 1 123 ? 13.083 -6.305 -14.054 1.00 93.75 123 ALA A CA 1
ATOM 920 C C . ALA A 1 123 ? 14.523 -6.723 -13.694 1.00 93.75 123 ALA A C 1
ATOM 922 O O . ALA A 1 123 ? 14.803 -7.911 -13.551 1.00 93.75 123 ALA A O 1
ATOM 923 N N . ASP A 1 124 ? 15.405 -5.743 -13.484 1.00 95.38 124 ASP A N 1
ATOM 924 C CA . ASP A 1 124 ? 16.827 -5.943 -13.177 1.00 95.38 124 ASP A CA 1
ATOM 925 C C . ASP A 1 124 ? 17.084 -6.220 -11.677 1.00 95.38 124 ASP A C 1
ATOM 927 O O . ASP A 1 124 ? 18.229 -6.367 -11.250 1.00 95.38 124 ASP A O 1
ATOM 931 N N . ALA A 1 125 ? 16.042 -6.269 -10.838 1.00 94.25 125 ALA A N 1
ATOM 932 C CA . ALA A 1 125 ? 16.199 -6.455 -9.400 1.00 94.25 125 ALA A CA 1
ATOM 933 C C . ALA A 1 125 ? 16.545 -7.910 -9.029 1.00 94.25 125 AL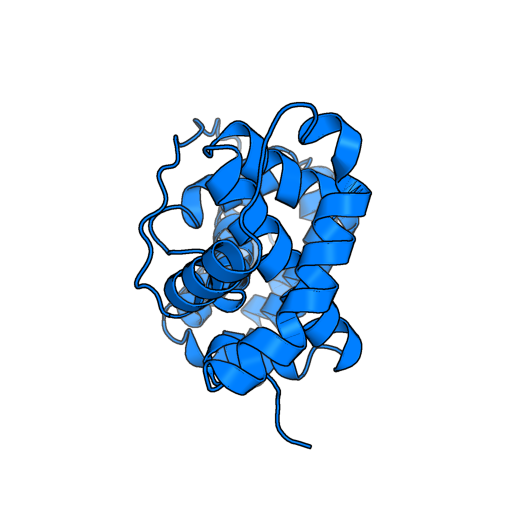A A C 1
ATOM 935 O O . ALA A 1 125 ? 15.751 -8.833 -9.223 1.00 94.25 125 ALA A O 1
ATOM 936 N N . ASP A 1 126 ? 17.698 -8.105 -8.385 1.00 88.12 126 ASP A N 1
ATOM 937 C CA . ASP A 1 126 ? 18.211 -9.437 -8.042 1.00 88.12 126 ASP A CA 1
ATOM 938 C C . ASP A 1 126 ? 17.596 -10.011 -6.756 1.00 88.12 126 ASP A C 1
ATOM 940 O O . ASP A 1 126 ? 17.012 -11.104 -6.741 1.00 88.12 126 ASP A O 1
ATOM 944 N N . SER A 1 127 ? 17.718 -9.280 -5.643 1.00 90.00 127 SER A N 1
ATOM 945 C CA . SER A 1 127 ? 17.288 -9.762 -4.328 1.00 90.00 127 SER A CA 1
ATOM 946 C C . SER A 1 127 ? 15.806 -9.487 -4.069 1.00 90.00 127 SER A C 1
ATOM 948 O O . SER A 1 127 ? 15.222 -8.552 -4.612 1.00 90.00 127 SER A O 1
ATOM 950 N N . LEU A 1 128 ? 15.176 -10.268 -3.183 1.00 85.25 128 LEU A N 1
ATOM 951 C CA . LEU A 1 128 ? 13.777 -10.042 -2.792 1.00 85.25 128 LEU A CA 1
ATOM 952 C C . LEU A 1 128 ? 13.562 -8.641 -2.188 1.00 85.25 128 LEU A C 1
ATOM 954 O O . LEU A 1 128 ? 12.533 -8.012 -2.420 1.00 85.25 128 LEU A O 1
ATOM 958 N N . THR A 1 129 ? 14.563 -8.130 -1.470 1.00 87.31 129 THR A N 1
ATOM 959 C CA . THR A 1 129 ? 14.560 -6.770 -0.923 1.00 87.31 129 THR A CA 1
ATOM 960 C C . THR A 1 129 ? 14.648 -5.714 -2.024 1.00 87.31 129 THR A C 1
ATOM 962 O O . THR A 1 129 ? 13.952 -4.705 -1.948 1.00 87.31 129 THR A O 1
ATOM 965 N N . ASP A 1 130 ? 15.477 -5.924 -3.048 1.00 91.62 130 ASP A N 1
ATOM 966 C CA . ASP A 1 130 ? 15.610 -4.971 -4.157 1.00 91.62 130 ASP A CA 1
ATOM 967 C C . ASP A 1 130 ? 14.366 -4.972 -5.044 1.00 91.62 130 ASP A C 1
ATOM 969 O O . ASP A 1 130 ? 13.896 -3.906 -5.432 1.00 91.62 130 ASP A O 1
ATOM 973 N N . LYS A 1 131 ?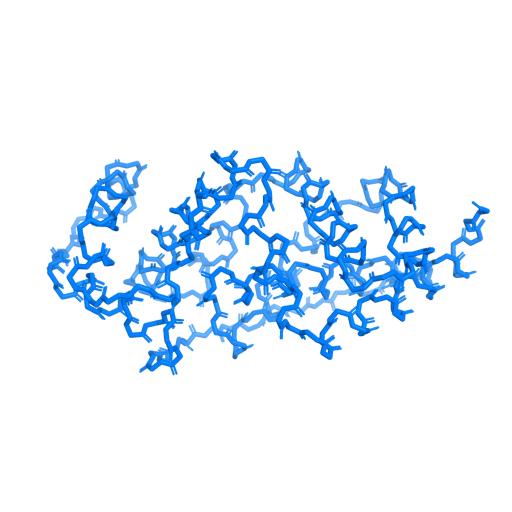 13.743 -6.140 -5.241 1.00 91.62 131 LYS A N 1
ATOM 974 C CA . LYS A 1 131 ? 12.433 -6.265 -5.895 1.00 91.62 131 LYS A CA 1
ATOM 975 C C . LYS A 1 131 ? 11.362 -5.487 -5.137 1.00 91.62 131 LYS A C 1
ATOM 977 O O . LYS A 1 131 ? 10.637 -4.696 -5.729 1.00 91.62 131 LYS A O 1
ATOM 982 N N . ALA A 1 132 ? 11.296 -5.644 -3.815 1.00 88.44 132 ALA A N 1
ATOM 983 C CA . ALA A 1 132 ? 10.348 -4.909 -2.982 1.00 88.44 132 ALA A CA 1
ATOM 984 C C . ALA A 1 132 ? 10.585 -3.387 -3.008 1.00 88.44 132 ALA A C 1
ATOM 986 O O . ALA A 1 132 ? 9.626 -2.618 -3.082 1.00 88.44 132 ALA A O 1
ATOM 987 N N . LYS A 1 133 ? 11.848 -2.939 -3.011 1.00 90.81 133 LYS A N 1
ATOM 988 C CA . LYS A 1 133 ? 12.196 -1.521 -3.206 1.00 90.81 133 LYS A CA 1
ATOM 989 C C . LYS A 1 133 ? 11.755 -1.010 -4.573 1.00 90.81 133 LYS A C 1
ATOM 991 O O . LYS A 1 133 ? 11.197 0.079 -4.646 1.00 90.81 133 LYS A O 1
ATOM 996 N N . ALA A 1 134 ? 11.993 -1.777 -5.635 1.00 93.62 134 ALA A N 1
ATOM 997 C CA . ALA A 1 134 ? 11.613 -1.400 -6.990 1.00 93.62 134 ALA A CA 1
ATOM 998 C C . ALA A 1 134 ? 10.086 -1.328 -7.153 1.00 93.62 134 ALA A C 1
ATOM 1000 O O . ALA A 1 134 ? 9.588 -0.354 -7.708 1.00 93.62 134 ALA A O 1
ATOM 1001 N N . ILE A 1 135 ? 9.336 -2.275 -6.573 1.00 92.50 135 ILE A N 1
ATOM 1002 C CA . ILE A 1 135 ? 7.865 -2.224 -6.491 1.00 92.50 135 ILE A CA 1
ATOM 1003 C C . ILE A 1 135 ? 7.412 -0.959 -5.763 1.00 92.50 135 ILE A C 1
ATOM 1005 O O . ILE A 1 135 ? 6.568 -0.227 -6.274 1.00 92.50 135 ILE A O 1
ATOM 1009 N N . PHE A 1 136 ? 7.978 -0.671 -4.587 1.00 90.19 136 PHE A N 1
ATOM 1010 C CA . PHE A 1 136 ? 7.609 0.520 -3.824 1.00 90.19 136 PHE A CA 1
ATOM 1011 C C . PHE A 1 136 ? 7.934 1.816 -4.582 1.00 90.19 136 PHE A C 1
ATOM 1013 O O . PHE A 1 136 ? 7.125 2.742 -4.593 1.00 90.19 136 PHE A O 1
ATOM 1020 N N . ALA A 1 137 ? 9.082 1.880 -5.261 1.00 90.69 137 ALA A N 1
ATOM 1021 C CA . ALA A 1 137 ? 9.478 3.028 -6.071 1.00 90.69 137 ALA A CA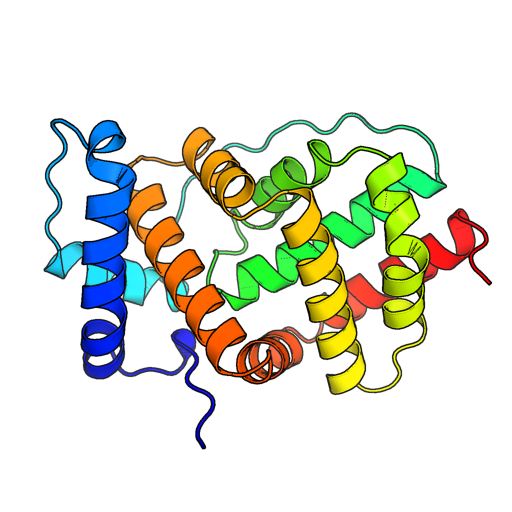 1
ATOM 1022 C C . ALA A 1 137 ? 8.561 3.227 -7.288 1.00 90.69 137 ALA A C 1
ATOM 1024 O O . ALA A 1 137 ? 8.156 4.356 -7.569 1.00 90.69 137 ALA A O 1
ATOM 1025 N N . LEU A 1 138 ? 8.199 2.142 -7.977 1.00 91.50 138 LEU A N 1
ATOM 1026 C CA . LEU A 1 138 ? 7.274 2.170 -9.107 1.00 91.50 138 LEU A CA 1
ATOM 1027 C C . LEU A 1 138 ? 5.866 2.588 -8.656 1.00 91.50 138 LEU A C 1
ATOM 1029 O O . LEU A 1 138 ? 5.276 3.488 -9.253 1.00 91.50 138 LEU A O 1
ATOM 1033 N N . PHE A 1 139 ? 5.379 2.054 -7.531 1.00 89.81 139 PHE A N 1
ATOM 1034 C CA . PHE A 1 139 ? 4.136 2.513 -6.909 1.00 89.81 139 PHE A CA 1
ATOM 1035 C C . PHE A 1 139 ? 4.188 3.991 -6.516 1.00 89.81 139 PHE A C 1
ATOM 1037 O O . PHE A 1 139 ? 3.242 4.725 -6.780 1.00 89.81 139 PHE A O 1
ATOM 1044 N N . ALA A 1 140 ? 5.289 4.466 -5.929 1.00 86.75 140 ALA A N 1
ATOM 1045 C CA . ALA A 1 140 ? 5.457 5.882 -5.616 1.00 86.75 140 ALA A CA 1
ATOM 1046 C C . ALA A 1 140 ? 5.444 6.756 -6.885 1.00 86.75 140 ALA A C 1
ATOM 1048 O O . ALA A 1 140 ? 4.984 7.897 -6.837 1.00 86.75 140 ALA A O 1
ATOM 1049 N N . GLY A 1 141 ? 5.918 6.225 -8.016 1.00 87.81 141 GLY A N 1
ATOM 1050 C CA . GLY A 1 141 ? 5.762 6.821 -9.343 1.00 87.81 141 GLY A CA 1
ATOM 1051 C C . GLY A 1 141 ? 4.292 6.972 -9.734 1.00 87.81 141 GLY A C 1
ATOM 1052 O O . GLY A 1 141 ? 3.855 8.090 -10.001 1.00 87.81 141 GLY A O 1
ATOM 1053 N N . PHE A 1 142 ? 3.512 5.887 -9.671 1.00 84.00 142 PHE A N 1
ATOM 1054 C CA . PHE A 1 142 ? 2.065 5.932 -9.925 1.00 84.00 142 PHE A CA 1
ATOM 1055 C C . PHE A 1 142 ? 1.349 6.895 -8.980 1.00 84.00 142 PHE A C 1
ATOM 1057 O O . PHE A 1 142 ? 0.593 7.745 -9.432 1.00 84.00 142 PHE A O 1
ATOM 1064 N N . TYR A 1 143 ? 1.657 6.843 -7.686 1.00 82.62 143 TYR A N 1
ATOM 1065 C CA . TYR A 1 143 ? 1.073 7.717 -6.674 1.00 82.62 143 TYR A CA 1
ATOM 1066 C C . TYR A 1 143 ? 1.339 9.205 -6.940 1.00 82.62 143 TYR A C 1
ATOM 1068 O O . TYR A 1 143 ? 0.498 10.044 -6.632 1.00 82.62 143 TYR A O 1
ATOM 1076 N N . LYS A 1 144 ? 2.491 9.561 -7.523 1.00 83.88 144 LYS A N 1
ATOM 1077 C CA . LYS A 1 144 ? 2.774 10.946 -7.936 1.00 83.88 144 LYS A CA 1
ATOM 1078 C C . LYS A 1 144 ? 1.945 11.384 -9.142 1.00 83.88 144 LYS A C 1
ATOM 1080 O O . LYS A 1 144 ? 1.682 12.575 -9.266 1.00 83.88 144 LYS A O 1
ATOM 1085 N N . ILE A 1 145 ? 1.577 10.449 -10.018 1.00 83.56 145 ILE A N 1
ATOM 1086 C CA . ILE A 1 145 ? 0.753 10.716 -11.201 1.00 83.56 145 ILE A CA 1
ATOM 1087 C C . ILE A 1 145 ? -0.720 10.831 -10.798 1.00 83.56 145 ILE A C 1
ATOM 1089 O O . ILE A 1 145 ? -1.377 11.797 -11.174 1.00 83.56 145 ILE A O 1
ATOM 1093 N N . THR A 1 146 ? -1.220 9.875 -10.012 1.00 78.44 146 THR A N 1
ATOM 1094 C CA . THR A 1 146 ? -2.649 9.758 -9.691 1.00 78.44 146 THR A CA 1
ATOM 1095 C C . THR A 1 146 ? -3.061 10.532 -8.436 1.00 78.44 146 THR A C 1
ATOM 1097 O O . THR A 1 146 ? -4.103 11.188 -8.367 1.00 78.44 146 THR A O 1
ATOM 1100 N N . GLY A 1 147 ? -2.211 10.499 -7.410 1.00 78.12 147 GLY A N 1
ATOM 1101 C CA . GLY A 1 147 ? -2.490 11.044 -6.087 1.00 78.12 147 GLY A CA 1
ATOM 1102 C C . GLY A 1 147 ? -3.462 10.191 -5.261 1.00 78.12 147 GLY A C 1
ATOM 1103 O O . GLY A 1 147 ? -4.291 9.439 -5.771 1.00 78.12 147 GLY A O 1
ATOM 1104 N N . ILE A 1 148 ? -3.409 10.354 -3.932 1.00 73.38 148 ILE A N 1
ATOM 1105 C CA . ILE A 1 148 ? -4.252 9.589 -2.990 1.00 73.38 148 ILE A CA 1
ATOM 1106 C C . ILE A 1 148 ? -5.753 9.755 -3.240 1.00 73.38 148 ILE A C 1
ATOM 1108 O O . ILE A 1 148 ? -6.526 8.840 -2.981 1.00 73.38 148 ILE A O 1
ATOM 1112 N N . ARG A 1 149 ? -6.177 10.911 -3.764 1.00 76.94 149 ARG A N 1
ATOM 1113 C CA . ARG A 1 149 ? -7.593 11.195 -4.020 1.00 76.94 149 ARG A CA 1
ATOM 1114 C C . ARG A 1 149 ? -8.184 10.278 -5.083 1.00 76.94 149 ARG A C 1
ATOM 1116 O O . ARG A 1 149 ? -9.315 9.852 -4.910 1.00 76.94 149 ARG A O 1
ATOM 1123 N N . GLN A 1 150 ? -7.437 9.958 -6.138 1.00 76.12 150 GLN A N 1
ATOM 1124 C CA . GLN A 1 150 ? -7.918 9.041 -7.175 1.00 76.12 150 GLN A CA 1
ATOM 1125 C C . GLN A 1 150 ? -7.987 7.604 -6.655 1.00 76.12 150 GLN A C 1
ATOM 1127 O O . GLN A 1 150 ? -8.981 6.927 -6.877 1.00 76.12 150 GLN A O 1
ATOM 1132 N N . ILE A 1 151 ? -7.000 7.181 -5.856 1.00 75.56 151 ILE A N 1
ATOM 1133 C CA . ILE A 1 151 ? -7.016 5.869 -5.188 1.00 75.56 151 ILE A CA 1
ATOM 1134 C C . ILE A 1 151 ? -8.249 5.735 -4.284 1.00 75.56 151 ILE A C 1
ATOM 1136 O O . ILE A 1 151 ? -8.967 4.740 -4.352 1.00 75.56 151 ILE A O 1
ATOM 1140 N N . LEU A 1 152 ? -8.518 6.745 -3.451 1.00 78.31 152 LEU A N 1
ATOM 1141 C CA . LEU A 1 152 ? -9.687 6.746 -2.570 1.00 78.31 152 LEU A CA 1
ATOM 1142 C C . LEU A 1 152 ? -11.007 6.879 -3.342 1.00 78.31 152 LEU A C 1
ATOM 1144 O O . LEU A 1 152 ? -11.993 6.289 -2.913 1.00 78.31 152 LEU A O 1
ATOM 1148 N N . GLY A 1 153 ? -11.024 7.605 -4.463 1.00 79.44 153 GLY A N 1
ATOM 1149 C CA . GLY A 1 153 ? -12.195 7.757 -5.331 1.00 79.44 153 GLY A CA 1
ATOM 1150 C C . GLY A 1 153 ? -12.579 6.464 -6.054 1.00 79.44 153 GLY A C 1
ATOM 1151 O O . GLY A 1 153 ? -13.747 6.091 -6.047 1.00 79.44 153 GLY A O 1
ATOM 1152 N N . ALA A 1 154 ? -11.599 5.723 -6.578 1.00 74.69 154 ALA A N 1
ATOM 1153 C CA . ALA A 1 154 ? -11.822 4.409 -7.187 1.00 74.69 154 ALA A CA 1
ATOM 1154 C C . ALA A 1 154 ? -12.453 3.414 -6.195 1.00 74.69 154 ALA A C 1
ATOM 1156 O O . ALA A 1 154 ? -13.370 2.646 -6.498 1.00 74.69 154 ALA A O 1
ATOM 1157 N N . ILE A 1 155 ? -11.999 3.477 -4.943 1.00 75.00 155 ILE A N 1
ATOM 1158 C CA . ILE A 1 155 ? -12.573 2.692 -3.852 1.00 75.00 155 ILE A CA 1
ATOM 1159 C C . ILE A 1 155 ? -13.986 3.185 -3.499 1.00 75.00 155 ILE A C 1
ATOM 1161 O O . ILE A 1 155 ? -14.869 2.368 -3.245 1.00 75.00 155 ILE A O 1
ATOM 1165 N N . GLU A 1 156 ? -14.207 4.501 -3.474 1.00 79.50 156 GLU A N 1
ATOM 1166 C CA . GLU A 1 156 ? -15.498 5.124 -3.149 1.00 79.50 156 GLU A CA 1
ATOM 1167 C C . GLU A 1 156 ? -16.603 4.707 -4.118 1.00 79.50 156 GLU A C 1
ATOM 1169 O O . GLU A 1 156 ? -17.691 4.334 -3.682 1.00 79.50 156 GLU A O 1
ATOM 1174 N N . HIS A 1 157 ? -16.324 4.735 -5.423 1.00 70.56 157 HIS A N 1
ATOM 1175 C CA . HIS A 1 157 ? -17.315 4.458 -6.465 1.00 70.56 157 HIS A CA 1
ATOM 1176 C C . HIS A 1 157 ? -17.878 3.038 -6.422 1.00 70.56 157 HIS A C 1
ATOM 1178 O O . HIS A 1 157 ? -18.984 2.792 -6.905 1.00 70.56 157 HIS A O 1
ATOM 1184 N N . ASN A 1 158 ? -17.134 2.108 -5.835 1.00 68.88 158 ASN A N 1
ATOM 1185 C CA . ASN A 1 158 ? -17.383 0.684 -5.992 1.00 68.88 158 ASN A CA 1
ATOM 1186 C C . ASN A 1 158 ? -17.605 -0.040 -4.662 1.00 68.88 158 ASN A C 1
ATOM 1188 O O . ASN A 1 158 ? -17.697 -1.265 -4.657 1.00 68.88 158 ASN A O 1
ATOM 1192 N N . MET A 1 159 ? -17.713 0.687 -3.545 1.00 75.19 159 MET A N 1
ATOM 1193 C CA . MET A 1 159 ? -17.973 0.116 -2.220 1.00 75.19 159 MET A CA 1
ATOM 1194 C C . MET A 1 159 ? -19.113 0.813 -1.491 1.00 75.19 159 MET A C 1
ATOM 1196 O O . MET A 1 159 ? -19.440 1.975 -1.740 1.00 75.19 159 MET A O 1
ATOM 1200 N N . ALA A 1 160 ? -19.711 0.115 -0.523 1.00 84.94 160 ALA A N 1
ATOM 1201 C CA . ALA A 1 160 ? -20.630 0.774 0.388 1.00 84.94 160 ALA A CA 1
ATOM 1202 C C . ALA A 1 160 ? -19.883 1.848 1.195 1.00 84.94 160 ALA A C 1
ATOM 1204 O O . ALA A 1 160 ? -18.744 1.659 1.615 1.00 84.94 160 ALA A O 1
ATOM 1205 N N . TRP A 1 161 ? -20.555 2.965 1.490 1.00 87.50 161 TRP A N 1
ATOM 1206 C CA . TRP A 1 161 ? -19.942 4.102 2.192 1.00 87.50 161 TRP A CA 1
ATOM 1207 C C . TRP A 1 161 ? -19.231 3.707 3.500 1.00 87.50 161 TRP A C 1
ATOM 1209 O O . TRP A 1 161 ? -18.232 4.318 3.861 1.00 87.50 161 TRP A O 1
ATOM 1219 N N . TYR A 1 162 ? -19.746 2.703 4.222 1.00 88.19 162 TYR A N 1
ATOM 1220 C CA . TYR A 1 162 ? -19.146 2.244 5.473 1.00 88.19 162 TYR A CA 1
ATOM 1221 C C . TYR A 1 162 ? -17.823 1.519 5.217 1.00 88.19 162 TYR A C 1
ATOM 1223 O O . TYR A 1 162 ? -16.818 1.847 5.838 1.00 88.19 162 TYR A O 1
ATOM 1231 N N . GLU A 1 163 ? -17.810 0.600 4.253 1.00 84.88 163 GLU A N 1
ATOM 1232 C CA . GLU A 1 163 ? -16.621 -0.132 3.808 1.00 84.88 163 GLU A CA 1
ATOM 1233 C C . GLU A 1 163 ? -15.540 0.818 3.284 1.00 84.88 163 GLU A C 1
ATOM 1235 O O . GLU A 1 163 ? -14.366 0.674 3.631 1.00 84.88 163 GLU A O 1
ATOM 1240 N N . TRP A 1 164 ? -15.950 1.845 2.535 1.00 87.81 164 TRP A N 1
ATOM 1241 C CA . TRP A 1 164 ? -15.067 2.916 2.090 1.00 87.81 164 TRP A CA 1
ATOM 1242 C C . TRP A 1 164 ? -14.413 3.656 3.265 1.00 87.81 164 TRP A C 1
ATOM 1244 O O . TRP A 1 164 ? -13.205 3.877 3.230 1.00 87.81 164 TRP A O 1
ATOM 1254 N N . VAL A 1 165 ? -15.147 3.971 4.343 1.00 89.69 165 VAL A N 1
ATOM 1255 C CA . VAL A 1 165 ? -14.536 4.594 5.534 1.00 89.69 165 VAL A CA 1
ATOM 1256 C C . VAL A 1 165 ? -13.511 3.669 6.185 1.00 89.69 165 VAL A C 1
ATOM 1258 O O . VAL A 1 165 ? -12.426 4.131 6.554 1.00 89.69 165 VAL A O 1
ATOM 1261 N N . LEU A 1 166 ? -13.830 2.378 6.338 1.00 89.75 166 LEU A N 1
ATOM 1262 C CA . LEU A 1 166 ? -12.908 1.414 6.944 1.00 89.75 166 LEU A CA 1
ATOM 1263 C C . LEU A 1 166 ? -11.613 1.320 6.127 1.00 89.75 166 LEU A C 1
ATOM 1265 O O . LEU A 1 166 ? -10.523 1.476 6.678 1.00 89.75 166 LEU A O 1
ATOM 1269 N N . MET A 1 167 ? -11.731 1.119 4.813 1.00 85.50 167 MET A N 1
ATOM 1270 C CA . MET A 1 167 ? -10.574 0.995 3.930 1.00 85.50 167 MET A CA 1
ATOM 1271 C C . MET A 1 167 ? -9.799 2.298 3.787 1.00 85.50 167 MET A C 1
ATOM 1273 O O . MET A 1 167 ? -8.577 2.289 3.899 1.00 85.50 167 MET A O 1
ATOM 1277 N N . GLY A 1 168 ? -10.486 3.417 3.559 1.00 87.38 168 GLY A N 1
ATOM 1278 C CA . GLY A 1 168 ? -9.855 4.719 3.376 1.00 87.38 168 GLY A CA 1
ATOM 1279 C C . GLY A 1 168 ? -9.042 5.131 4.600 1.00 87.38 168 GLY A C 1
ATOM 1280 O O . GLY A 1 168 ? -7.911 5.601 4.459 1.00 87.38 168 GLY A O 1
ATOM 1281 N N . THR A 1 169 ? -9.557 4.845 5.801 1.00 89.75 169 THR A N 1
ATOM 1282 C CA . THR A 1 169 ? -8.826 5.057 7.058 1.00 89.75 169 THR A CA 1
ATOM 1283 C C . THR A 1 169 ? -7.566 4.193 7.127 1.00 89.75 169 THR A C 1
ATOM 1285 O O . THR A 1 169 ? -6.480 4.714 7.384 1.00 89.75 169 THR A O 1
ATOM 1288 N N . VAL A 1 170 ? -7.690 2.883 6.883 1.00 87.94 170 VAL A N 1
ATOM 1289 C CA . VAL A 1 170 ? -6.565 1.934 6.945 1.00 87.94 170 VAL A CA 1
ATOM 1290 C C . VAL A 1 170 ? -5.482 2.284 5.924 1.00 87.94 170 VAL A C 1
ATOM 1292 O O . VAL A 1 170 ? -4.313 2.393 6.292 1.00 87.94 170 VAL A O 1
ATOM 1295 N N . I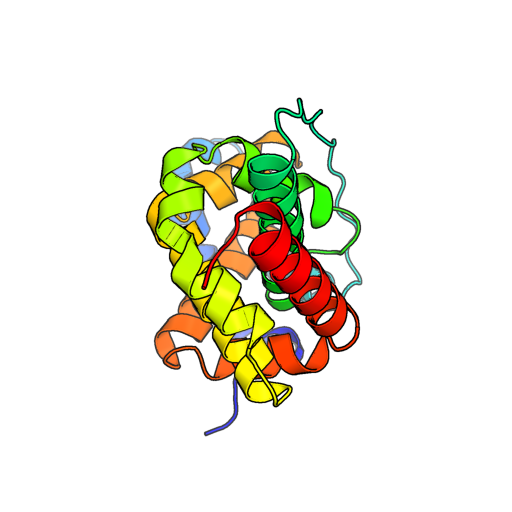LE A 1 171 ? -5.862 2.521 4.666 1.00 85.81 171 ILE A N 1
ATOM 1296 C CA . ILE A 1 171 ? -4.942 2.874 3.576 1.00 85.81 171 ILE A CA 1
ATOM 1297 C C . ILE A 1 171 ? -4.198 4.167 3.915 1.00 85.81 171 ILE A C 1
ATOM 1299 O O . ILE A 1 171 ? -2.970 4.204 3.852 1.00 85.81 171 ILE A O 1
ATOM 1303 N N . THR A 1 172 ? -4.915 5.214 4.331 1.00 85.06 172 THR A N 1
ATOM 1304 C CA . THR A 1 172 ? -4.305 6.514 4.654 1.00 85.06 172 THR A CA 1
ATOM 1305 C C . THR A 1 172 ? -3.335 6.398 5.829 1.00 85.06 172 THR A C 1
ATOM 1307 O O . THR A 1 172 ? -2.219 6.925 5.779 1.00 85.06 172 THR A O 1
ATOM 1310 N N . ALA A 1 173 ? -3.722 5.669 6.878 1.00 85.81 173 ALA A N 1
ATOM 1311 C CA . ALA A 1 173 ? -2.876 5.451 8.044 1.00 85.81 173 ALA A CA 1
ATOM 1312 C C . ALA A 1 173 ? -1.613 4.650 7.692 1.00 85.81 173 ALA A C 1
ATOM 1314 O O . ALA A 1 173 ? -0.513 5.011 8.110 1.00 85.81 173 ALA A O 1
ATOM 1315 N N . GLN A 1 174 ? -1.751 3.587 6.897 1.00 84.00 174 GLN A N 1
ATOM 1316 C CA . GLN A 1 174 ? -0.638 2.711 6.542 1.00 84.00 174 GLN A CA 1
ATOM 1317 C C . GLN A 1 174 ? 0.335 3.402 5.579 1.00 84.00 174 GLN A C 1
ATOM 1319 O O . GLN A 1 174 ? 1.547 3.306 5.767 1.00 84.00 174 GLN A O 1
ATOM 1324 N N . LEU A 1 175 ? -0.168 4.173 4.609 1.00 82.00 175 LEU A N 1
ATOM 1325 C CA . LEU A 1 175 ? 0.679 4.999 3.744 1.00 82.00 175 LEU A CA 1
ATOM 1326 C C . LEU A 1 175 ? 1.433 6.060 4.551 1.00 82.00 175 LEU A C 1
ATOM 1328 O O . LEU A 1 175 ? 2.622 6.273 4.322 1.00 82.00 175 LEU A O 1
ATOM 1332 N N . THR A 1 176 ? 0.785 6.675 5.543 1.00 81.88 176 THR A N 1
ATOM 1333 C CA . THR A 1 176 ? 1.454 7.612 6.459 1.00 81.88 176 THR A CA 1
ATOM 1334 C C . THR A 1 176 ? 2.571 6.918 7.243 1.00 81.88 176 THR A C 1
ATOM 1336 O O . THR A 1 176 ? 3.669 7.461 7.350 1.00 81.88 176 THR A O 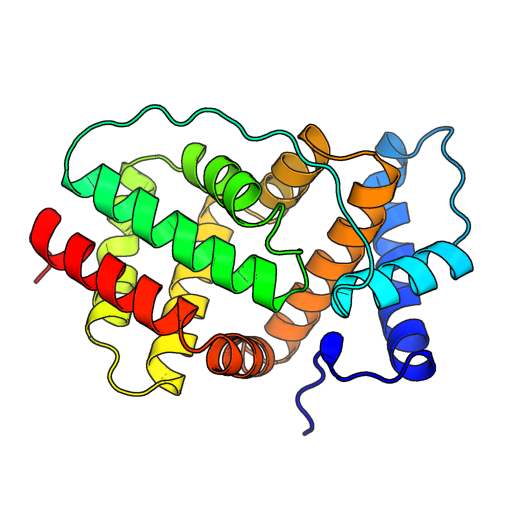1
ATOM 1339 N N . ALA A 1 177 ? 2.338 5.699 7.740 1.00 80.75 177 ALA A N 1
ATOM 1340 C CA . ALA A 1 177 ? 3.356 4.908 8.436 1.00 80.75 177 ALA A CA 1
ATOM 1341 C C . ALA A 1 177 ? 4.537 4.526 7.522 1.00 80.75 177 ALA A C 1
ATOM 1343 O O . ALA A 1 177 ? 5.699 4.575 7.933 1.00 80.75 177 ALA A O 1
ATOM 1344 N N . TRP A 1 178 ? 4.267 4.186 6.262 1.00 82.62 178 TRP A N 1
ATOM 1345 C CA . TRP A 1 178 ? 5.308 3.917 5.272 1.00 82.62 178 TRP A CA 1
ATOM 1346 C C . TRP A 1 178 ? 6.148 5.158 4.972 1.00 82.62 178 TRP A C 1
ATOM 1348 O O . TRP A 1 178 ? 7.374 5.072 4.975 1.00 82.62 178 TRP A O 1
ATOM 1358 N N . LEU A 1 179 ? 5.513 6.317 4.777 1.00 77.38 179 LEU A N 1
ATOM 1359 C CA . LEU A 1 179 ? 6.214 7.585 4.560 1.00 77.38 179 LEU A CA 1
ATOM 1360 C C . LEU A 1 179 ? 7.037 7.998 5.787 1.00 77.38 179 LEU A C 1
ATOM 1362 O O . LEU A 1 179 ? 8.175 8.428 5.638 1.00 77.38 179 LEU A O 1
ATOM 1366 N N . ALA A 1 180 ? 6.511 7.800 6.998 1.00 79.81 180 ALA A N 1
ATOM 1367 C CA . ALA A 1 180 ? 7.218 8.097 8.246 1.00 79.81 180 ALA A CA 1
ATOM 1368 C C . ALA A 1 180 ? 8.451 7.206 8.491 1.00 79.81 180 ALA A C 1
ATOM 1370 O O . ALA A 1 180 ? 9.276 7.521 9.347 1.00 79.81 180 ALA A O 1
ATOM 1371 N N . THR A 1 181 ? 8.570 6.088 7.768 1.00 80.38 181 THR A N 1
ATOM 1372 C CA . THR A 1 181 ? 9.690 5.140 7.871 1.00 80.38 181 THR A CA 1
ATOM 1373 C C . THR A 1 181 ? 10.561 5.116 6.614 1.00 80.38 181 THR A C 1
ATOM 1375 O O . THR A 1 181 ? 11.275 4.137 6.398 1.00 80.38 181 THR A O 1
ATOM 1378 N N . ASP A 1 182 ? 10.483 6.147 5.765 1.00 77.31 182 ASP A N 1
ATOM 1379 C CA . ASP A 1 182 ? 11.198 6.229 4.482 1.00 77.31 182 ASP A CA 1
ATOM 1380 C C . ASP A 1 182 ? 10.998 4.976 3.597 1.00 77.31 182 ASP A C 1
ATOM 1382 O O . ASP A 1 182 ? 11.888 4.541 2.867 1.00 77.31 182 ASP A O 1
ATOM 1386 N N . GLY A 1 183 ? 9.820 4.346 3.686 1.00 76.75 183 GLY A N 1
ATOM 1387 C CA . GLY A 1 183 ? 9.465 3.137 2.941 1.00 76.75 183 GLY A CA 1
ATOM 1388 C C . GLY A 1 183 ? 9.988 1.822 3.530 1.00 76.75 183 GLY A C 1
ATOM 1389 O O . GLY A 1 183 ? 9.669 0.763 2.993 1.00 76.75 183 GLY A O 1
ATOM 1390 N N . ILE A 1 184 ? 10.731 1.830 4.644 1.00 83.06 184 ILE A N 1
ATOM 1391 C CA . ILE A 1 184 ? 11.263 0.598 5.262 1.00 83.06 184 ILE A CA 1
ATOM 1392 C C . ILE A 1 184 ? 10.129 -0.355 5.663 1.00 83.06 184 ILE A C 1
ATOM 1394 O O . ILE A 1 184 ? 10.217 -1.559 5.410 1.00 83.06 184 ILE A O 1
ATOM 1398 N N . ALA A 1 185 ? 9.051 0.170 6.257 1.00 80.88 185 ALA A N 1
ATOM 1399 C CA . ALA A 1 185 ? 7.888 -0.643 6.611 1.00 80.88 185 ALA A CA 1
ATOM 1400 C C . ALA A 1 185 ? 7.195 -1.229 5.366 1.00 80.88 185 ALA A C 1
ATOM 1402 O O . ALA A 1 185 ? 6.835 -2.404 5.371 1.00 80.88 185 ALA A O 1
ATOM 1403 N N . ALA A 1 186 ? 7.096 -0.452 4.282 1.00 83.50 186 ALA A N 1
ATOM 1404 C CA . ALA A 1 186 ? 6.516 -0.904 3.017 1.00 83.50 186 ALA A CA 1
ATOM 1405 C C . ALA A 1 186 ? 7.313 -2.063 2.410 1.00 83.50 186 ALA A C 1
ATOM 1407 O O . ALA A 1 186 ? 6.751 -3.092 2.047 1.00 83.50 186 ALA A O 1
ATOM 1408 N N . ILE A 1 187 ? 8.640 -1.922 2.354 1.00 85.44 187 ILE A N 1
ATOM 1409 C CA . ILE A 1 187 ? 9.541 -2.944 1.811 1.00 85.44 187 ILE A CA 1
ATOM 1410 C C . ILE A 1 187 ? 9.377 -4.255 2.586 1.00 85.44 187 ILE A C 1
ATOM 1412 O O . ILE A 1 187 ? 9.254 -5.313 1.974 1.00 85.44 187 ILE A O 1
ATOM 1416 N N . ALA A 1 188 ? 9.329 -4.196 3.920 1.00 82.81 188 ALA A N 1
ATOM 1417 C CA . ALA A 1 188 ? 9.149 -5.383 4.750 1.00 82.81 188 ALA A CA 1
ATOM 1418 C C . ALA A 1 188 ? 7.808 -6.093 4.485 1.00 82.81 188 ALA A C 1
ATOM 1420 O O . ALA A 1 188 ? 7.773 -7.321 4.416 1.00 82.81 188 ALA A O 1
ATOM 1421 N N . GLU A 1 189 ? 6.720 -5.339 4.306 1.00 84.25 189 GLU A N 1
ATOM 1422 C CA . GLU A 1 189 ? 5.402 -5.903 3.992 1.00 84.25 189 GLU A CA 1
ATOM 1423 C C . GLU A 1 189 ? 5.356 -6.518 2.586 1.00 84.25 189 GLU A C 1
ATOM 1425 O O . GLU A 1 189 ? 4.830 -7.618 2.416 1.00 84.25 189 GLU A O 1
ATOM 1430 N N . ILE A 1 190 ? 5.961 -5.862 1.591 1.00 84.69 190 ILE A N 1
ATOM 1431 C CA . ILE A 1 190 ? 6.003 -6.346 0.204 1.00 84.69 190 ILE A CA 1
ATOM 1432 C C . ILE A 1 190 ? 6.831 -7.633 0.088 1.00 84.69 190 ILE A C 1
ATOM 1434 O O . ILE A 1 190 ? 6.417 -8.562 -0.601 1.00 84.69 190 ILE A O 1
ATOM 1438 N N . VAL A 1 191 ? 7.967 -7.733 0.790 1.00 84.00 191 VAL A N 1
ATOM 1439 C CA . VAL A 1 191 ? 8.836 -8.929 0.787 1.00 84.00 191 VAL A CA 1
ATOM 1440 C C . VAL A 1 191 ? 8.058 -10.205 1.139 1.00 84.00 191 VAL A C 1
ATOM 1442 O O . VAL A 1 191 ? 8.308 -11.262 0.560 1.00 84.00 191 VAL A O 1
ATOM 1445 N N . ILE A 1 192 ? 7.087 -10.115 2.051 1.00 82.56 192 ILE A N 1
ATOM 1446 C CA . ILE A 1 192 ? 6.297 -11.265 2.517 1.00 82.56 192 ILE A CA 1
ATOM 1447 C C . ILE A 1 192 ? 5.300 -11.747 1.447 1.00 82.56 192 ILE A C 1
ATOM 1449 O O . ILE A 1 192 ? 4.901 -12.910 1.462 1.00 82.56 192 ILE A O 1
ATOM 1453 N N . LEU A 1 193 ? 4.943 -10.900 0.474 1.00 79.38 193 LEU A N 1
ATOM 1454 C CA . LEU A 1 193 ? 3.997 -11.235 -0.597 1.00 79.38 193 LEU A CA 1
ATOM 1455 C C . LEU A 1 193 ? 4.597 -12.122 -1.703 1.00 79.38 193 LEU A C 1
ATOM 1457 O O . LEU A 1 193 ? 3.866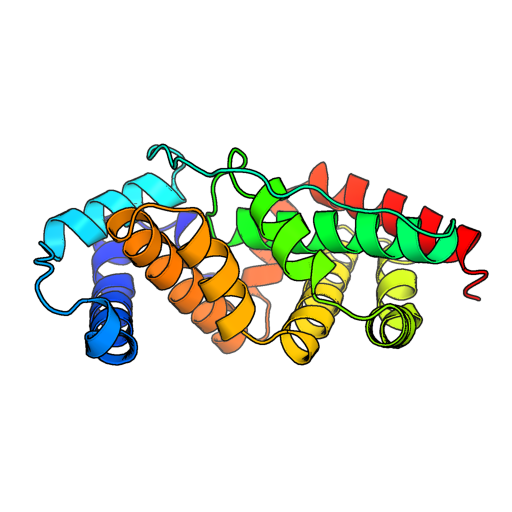 -12.547 -2.596 1.00 79.38 193 LEU A O 1
ATOM 1461 N N . GLY A 1 194 ? 5.894 -12.447 -1.623 1.00 77.44 194 GLY A N 1
ATOM 1462 C CA . GLY A 1 194 ? 6.548 -13.583 -2.287 1.00 77.44 194 GLY A CA 1
ATOM 1463 C C . GLY A 1 194 ? 6.150 -13.829 -3.747 1.00 77.44 194 GLY A C 1
ATOM 1464 O O . GLY A 1 194 ? 6.757 -13.277 -4.663 1.00 77.44 194 GLY A O 1
ATOM 1465 N N . ALA A 1 195 ? 5.151 -14.691 -3.965 1.00 73.94 195 ALA A N 1
ATOM 1466 C CA . ALA A 1 195 ? 4.662 -15.069 -5.292 1.00 73.94 195 ALA A CA 1
ATOM 1467 C C . ALA A 1 195 ? 4.170 -13.872 -6.124 1.00 73.94 195 ALA A C 1
ATOM 1469 O O . ALA A 1 195 ? 4.452 -13.814 -7.318 1.00 73.94 195 ALA A O 1
ATOM 1470 N N . LEU A 1 196 ? 3.513 -12.888 -5.501 1.00 78.19 196 LEU A N 1
ATOM 1471 C CA . LEU A 1 196 ? 3.066 -11.683 -6.205 1.00 78.19 196 LEU A CA 1
ATOM 1472 C C . LEU A 1 196 ? 4.257 -10.823 -6.648 1.00 78.19 196 LEU A C 1
ATOM 1474 O O . LEU A 1 196 ? 4.271 -10.306 -7.758 1.00 78.19 196 LEU A O 1
ATOM 1478 N N . VAL A 1 197 ? 5.302 -10.734 -5.818 1.00 80.81 197 VAL A N 1
ATOM 1479 C CA . VAL A 1 197 ? 6.547 -10.033 -6.174 1.00 80.81 197 VAL A CA 1
ATOM 1480 C C . VAL A 1 197 ? 7.227 -10.701 -7.368 1.00 80.81 197 VAL A C 1
ATOM 1482 O O . VAL A 1 197 ? 7.712 -10.014 -8.261 1.00 80.81 197 VAL A O 1
ATOM 1485 N N . ALA A 1 198 ? 7.251 -12.036 -7.412 1.00 77.00 198 ALA A N 1
ATOM 1486 C CA . ALA A 1 198 ? 7.805 -12.769 -8.548 1.00 77.00 198 ALA A CA 1
ATOM 1487 C C . ALA A 1 198 ? 7.010 -12.521 -9.841 1.00 77.00 198 ALA A C 1
ATOM 1489 O O . ALA A 1 198 ? 7.621 -12.333 -10.892 1.00 77.00 198 ALA A O 1
ATOM 1490 N N . GLN A 1 199 ? 5.677 -12.471 -9.750 1.00 78.88 199 GLN A N 1
ATOM 1491 C CA . GLN A 1 199 ? 4.804 -12.148 -10.879 1.00 78.88 199 GLN A CA 1
ATOM 1492 C C . GLN A 1 199 ? 5.073 -10.731 -11.409 1.00 78.88 199 GLN A C 1
ATOM 1494 O O . GLN A 1 199 ? 5.361 -10.572 -12.591 1.00 78.88 199 GLN A O 1
ATOM 1499 N N . ALA A 1 200 ? 5.135 -9.725 -10.530 1.00 84.69 200 ALA A N 1
ATOM 1500 C CA . ALA A 1 200 ? 5.429 -8.351 -10.940 1.00 84.69 200 ALA A CA 1
ATOM 1501 C C . ALA A 1 200 ? 6.801 -8.200 -11.629 1.00 84.69 200 ALA A C 1
ATOM 1503 O O . ALA A 1 200 ? 6.946 -7.391 -12.542 1.00 84.69 200 ALA A O 1
ATOM 1504 N N . VAL A 1 201 ? 7.811 -8.990 -11.241 1.00 87.19 201 VAL A N 1
ATOM 1505 C CA . VAL A 1 201 ? 9.118 -9.017 -11.931 1.00 87.19 201 VAL A CA 1
ATOM 1506 C C . VAL A 1 201 ? 9.015 -9.657 -13.319 1.00 87.19 201 VAL A C 1
ATOM 1508 O O . VAL A 1 201 ? 9.646 -9.183 -14.268 1.00 87.19 201 VAL A O 1
ATOM 1511 N N . ALA A 1 202 ? 8.220 -10.720 -13.462 1.00 80.62 202 ALA A N 1
ATOM 1512 C CA . ALA A 1 202 ? 7.966 -11.332 -14.763 1.00 80.62 202 ALA A CA 1
ATOM 1513 C C . ALA A 1 202 ? 7.273 -10.339 -15.711 1.00 80.62 202 ALA A C 1
ATOM 1515 O O . ALA A 1 202 ? 7.721 -10.166 -16.846 1.00 80.62 202 ALA A O 1
ATOM 1516 N N . ASP A 1 203 ? 6.262 -9.617 -15.227 1.00 84.31 203 ASP A N 1
ATOM 1517 C CA . ASP A 1 203 ? 5.558 -8.615 -16.028 1.00 84.31 203 ASP A CA 1
ATOM 1518 C C . ASP A 1 203 ? 6.437 -7.400 -16.346 1.00 84.31 203 ASP A C 1
ATOM 1520 O O . ASP A 1 203 ? 6.420 -6.912 -17.475 1.00 84.31 203 ASP A O 1
ATOM 1524 N N . ALA A 1 204 ? 7.308 -6.975 -15.428 1.00 87.62 204 ALA A N 1
ATOM 1525 C CA . ALA A 1 204 ? 8.308 -5.946 -15.713 1.00 87.62 204 ALA A CA 1
ATOM 1526 C C . ALA A 1 204 ? 9.298 -6.380 -16.812 1.00 87.62 204 ALA A C 1
ATOM 1528 O O . ALA A 1 204 ? 9.670 -5.582 -17.672 1.00 87.62 204 ALA A O 1
ATOM 1529 N N . THR A 1 205 ? 9.683 -7.658 -16.844 1.00 88.44 205 THR A N 1
ATOM 1530 C CA . THR A 1 205 ? 10.536 -8.212 -17.911 1.00 88.44 205 THR A CA 1
ATOM 1531 C C . THR A 1 205 ? 9.808 -8.201 -19.260 1.00 88.44 205 THR A C 1
ATOM 1533 O O . THR A 1 205 ? 10.401 -7.872 -20.294 1.00 88.44 205 THR A O 1
ATOM 1536 N N . LEU A 1 206 ? 8.502 -8.496 -19.262 1.00 85.62 206 LEU A N 1
ATOM 1537 C CA . LEU A 1 206 ? 7.664 -8.366 -20.454 1.00 85.62 206 LEU A CA 1
ATOM 1538 C C . LEU A 1 206 ? 7.592 -6.912 -20.926 1.00 85.62 206 LEU A C 1
ATOM 1540 O O . LEU A 1 206 ? 7.745 -6.686 -22.124 1.00 85.62 206 LEU A O 1
ATOM 1544 N N . VAL A 1 207 ? 7.458 -5.938 -20.021 1.00 87.38 207 VAL A N 1
ATOM 1545 C CA . VAL A 1 207 ? 7.518 -4.504 -20.357 1.00 87.38 207 VAL A CA 1
ATOM 1546 C C . VAL A 1 207 ? 8.837 -4.155 -21.041 1.00 87.38 207 VAL A C 1
ATOM 1548 O O . VAL A 1 207 ? 8.822 -3.604 -22.139 1.00 87.38 207 VAL A O 1
ATOM 1551 N N . VAL A 1 208 ? 9.974 -4.529 -20.444 1.00 90.31 208 VAL A N 1
ATOM 1552 C CA . VAL A 1 208 ? 11.311 -4.258 -21.002 1.00 90.31 208 VAL A CA 1
ATOM 1553 C C . VAL A 1 208 ? 11.434 -4.804 -22.427 1.00 90.31 208 VAL A C 1
ATOM 1555 O O . VAL A 1 208 ? 11.876 -4.090 -23.328 1.00 90.31 208 VAL A O 1
ATOM 1558 N N . SER A 1 209 ? 10.965 -6.034 -22.657 1.00 87.38 209 SER A N 1
ATOM 1559 C CA . SER A 1 209 ? 10.998 -6.658 -23.984 1.00 87.38 209 SER A CA 1
ATOM 1560 C C . SER A 1 209 ? 10.018 -6.031 -24.987 1.00 87.38 209 SER A C 1
ATOM 1562 O O . SER A 1 209 ? 10.392 -5.770 -26.128 1.00 87.38 209 SER A O 1
ATOM 1564 N N . ALA A 1 210 ? 8.776 -5.755 -24.581 1.00 87.19 210 ALA A N 1
ATOM 1565 C CA . ALA A 1 210 ? 7.717 -5.258 -25.458 1.00 87.19 210 ALA A CA 1
ATOM 1566 C C . ALA A 1 210 ? 7.916 -3.787 -25.844 1.00 87.19 210 ALA A C 1
ATOM 1568 O O . ALA A 1 210 ? 7.484 -3.367 -26.918 1.00 87.19 210 ALA A O 1
ATOM 1569 N N . CYS A 1 211 ? 8.566 -3.019 -24.971 1.00 88.50 211 CYS A N 1
ATOM 1570 C CA . CYS A 1 211 ? 8.825 -1.595 -25.142 1.00 88.50 211 CYS A CA 1
ATOM 1571 C C . CYS A 1 211 ? 10.261 -1.293 -25.609 1.00 88.50 211 CYS A C 1
ATOM 1573 O O . CYS A 1 211 ? 10.579 -0.138 -25.867 1.00 88.50 211 CYS A O 1
ATOM 1575 N N . ASN A 1 212 ? 11.113 -2.316 -25.784 1.00 88.19 212 ASN A N 1
ATOM 1576 C CA . ASN A 1 212 ? 12.527 -2.187 -26.168 1.00 88.19 212 ASN A CA 1
ATOM 1577 C C . ASN A 1 212 ? 13.332 -1.258 -25.237 1.00 88.19 212 ASN A C 1
ATOM 1579 O O . ASN A 1 212 ? 14.123 -0.434 -25.700 1.00 88.19 212 ASN A O 1
ATOM 1583 N N . ILE A 1 213 ? 13.126 -1.389 -23.926 1.00 86.88 213 ILE A N 1
ATOM 1584 C CA . ILE A 1 213 ? 13.839 -0.599 -22.914 1.00 86.88 213 ILE A CA 1
ATOM 1585 C C . ILE A 1 213 ? 15.236 -1.213 -22.724 1.00 86.88 213 ILE A C 1
ATOM 1587 O O . ILE A 1 213 ? 15.354 -2.402 -22.431 1.00 86.88 213 ILE A O 1
ATOM 1591 N N . GLY A 1 214 ? 16.294 -0.421 -22.931 1.00 74.50 214 GLY A N 1
ATOM 1592 C CA . GLY A 1 214 ? 17.699 -0.843 -22.778 1.00 74.50 214 GLY A CA 1
ATOM 1593 C C . GLY A 1 214 ? 18.173 -0.842 -21.335 1.00 74.50 214 GLY A C 1
ATOM 1594 O O . GLY A 1 214 ? 17.786 0.090 -20.602 1.00 74.50 214 GLY A O 1
#

pLDDT: mean 81.95, std 11.58, range [37.19, 95.38]

Secondary structure (DSSP, 8-state):
-----GGGS-HHHHHHHHHHHHHHHHHHTTTTTTT----HHHHHHHHHHHHTT-S----PPPPP----HHHHHHHHHHHHHHHHHHHHTT--HHHHHHHHHHHHHTS-HHHHHTTHHHHHHHHT--SHHHHHHHHHHHHHHHHHHHHHHHHHHHHHHTS-HHHHHHHHHHHHHHHHHHHHTTTHHHHHHHHHTTHHHHHHHHHHHHHHHHHT--